Protein AF-A0AAD3HPS3-F1 (afdb_monomer)

Foldseek 3Di:
DDDPCVLVVQLVVCLLLLDPVSNVVSQVVCVVVVHPDPQPAVVSVLVSLVSSACLADPDDDDDDDRNDHNPPPDDGRHLLNLVVVLVVDDQCVQCVNLVRSVSSLVSCVSSLVQLVSLCCCQPPPSNVVCLVVSLVSLVVCVVVCSLQVSQPPDDDPDDPDDDDDDDDDDDDRSPPSNVVSLVSLQVVLVVCVVVVNNVVSVVSND

Mean predicted aligned error: 11.25 Å

Organism: NCBI:txid47775

InterPro domains:
  IPR007231 Nucleoporin interacting component Nup93/Nic96 [PF04097] (34-205)
  IPR007231 Nucleoporin interacting component Nup93/Nic96 [PTHR11225] (5-206)

Sequence (206 aa):
RQSPRAPYQALVCALLAGDARCVDSLGGVLQGLQLPPILSTIEDFMWAKLVLVGAGSGGAGGAAAAGGPPAAGVPPYTLADLQADINRWPPQYYSKQNREPLLYVTVLVLSLQLGAAVRFLWKDETTKPYRLDAVHLGLALQAEGALAVLGGGSGAAQDASSAATPSAAPGSSTSSSSADVASMALQYGRKFLAAGDSATALHYYW

pLDDT: mean 77.19, std 20.07, range [27.38, 95.75]

Secondary structure (DSSP, 8-state):
---TTHHHHHHHHHHHHT-HHHHHHHHHHHHHTTPPPSS-SHHHHHHHHHHHTTTT---S-S--S--PPPPTT-PPP-HHHHHHHHHTS-HHHHTTTTT-HHHHHHHHHHTT-HHHHHHHHHH-STTGGGHHHHHHHHHHHHHTTHHHHHTT-S-----S------------SHHHHHHHHHHHHHHHHHHHHHTT-HHHHHHTT-

Solvent-accessible surface area (backbone atoms only — not comparable to full-atom values): 12111 Å² total; per-residue (Å²): 134,84,61,89,59,55,66,60,51,50,49,52,52,22,60,56,61,38,40,65,66,50,50,54,49,47,56,56,50,37,57,74,67,72,46,81,70,88,62,76,46,72,66,47,48,50,51,61,53,51,66,27,42,51,42,46,54,95,66,94,79,82,80,94,74,68,74,55,81,55,59,88,91,58,84,58,46,42,65,67,56,53,46,51,59,58,67,73,50,62,66,49,74,57,4,70,72,57,75,40,50,62,49,35,37,50,52,25,50,77,60,49,37,48,48,58,26,33,47,45,27,52,70,36,79,82,28,53,93,41,36,66,56,21,41,54,51,34,50,52,35,52,74,72,42,45,40,61,71,44,26,60,82,77,87,78,95,68,74,102,76,78,86,89,81,95,78,92,76,94,81,71,49,32,66,46,42,54,51,48,39,55,52,44,27,51,62,55,22,50,55,33,46,76,70,70,38,53,70,66,20,48,70,48,74,110

Radius of gyration: 21.27 Å; Cα contacts (8 Å, |Δi|>4): 190; chains: 1; bounding box: 50×46×62 Å

Structure (mmCIF, N/CA/C/O backbone):
data_AF-A0AAD3HPS3-F1
#
_entry.id   AF-A0AAD3HPS3-F1
#
loop_
_atom_site.group_PDB
_atom_site.id
_atom_site.type_symbol
_atom_site.label_atom_id
_atom_site.label_alt_id
_atom_site.label_comp_id
_atom_site.label_asym_id
_atom_site.label_entity_id
_atom_site.label_seq_id
_atom_site.pdbx_PDB_ins_code
_atom_site.Cartn_x
_atom_site.Cartn_y
_atom_site.Cartn_z
_atom_site.occupancy
_atom_site.B_iso_or_equiv
_atom_site.auth_seq_id
_atom_site.auth_comp_id
_atom_site.auth_asym_id
_atom_site.auth_atom_id
_atom_site.pdbx_PDB_model_num
ATOM 1 N N . ARG A 1 1 ? 10.596 16.113 -37.018 1.00 49.59 1 ARG A N 1
ATOM 2 C CA . ARG A 1 1 ? 9.283 15.566 -36.597 1.00 49.59 1 ARG A CA 1
ATOM 3 C C . ARG A 1 1 ? 9.540 14.200 -35.980 1.00 49.59 1 ARG A C 1
ATOM 5 O O . ARG A 1 1 ? 9.833 13.275 -36.722 1.00 49.59 1 ARG A O 1
ATOM 12 N N . GLN A 1 2 ? 9.545 14.090 -34.653 1.00 55.78 2 GLN A N 1
ATOM 13 C CA . GLN A 1 2 ? 9.608 12.779 -34.005 1.00 55.78 2 GLN A CA 1
ATOM 14 C C . GLN A 1 2 ? 8.241 12.104 -34.181 1.00 55.78 2 GLN A C 1
ATOM 16 O O . GLN A 1 2 ? 7.208 12.756 -34.030 1.00 55.78 2 GLN A O 1
ATOM 21 N N . SER A 1 3 ? 8.230 10.842 -34.610 1.00 64.69 3 SER A N 1
ATOM 22 C CA . SER A 1 3 ? 6.990 10.082 -34.782 1.00 64.69 3 SER A CA 1
ATOM 23 C C . SER A 1 3 ? 6.345 9.855 -33.411 1.00 64.69 3 SER A C 1
ATOM 25 O O . SER A 1 3 ? 7.057 9.440 -32.496 1.00 64.69 3 SER A O 1
ATOM 27 N N . PRO A 1 4 ? 5.021 10.035 -33.248 1.00 60.66 4 PRO A N 1
ATOM 28 C CA . PRO A 1 4 ? 4.329 9.782 -31.980 1.00 60.66 4 PRO A CA 1
ATOM 29 C C . PRO A 1 4 ? 4.443 8.323 -31.503 1.00 60.66 4 PRO A C 1
ATOM 31 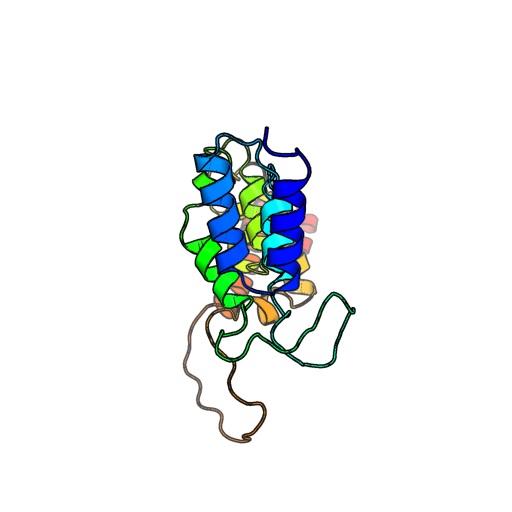O O . PRO A 1 4 ? 4.117 8.028 -30.361 1.00 60.66 4 PRO A O 1
ATOM 34 N N . ARG A 1 5 ? 4.928 7.404 -32.354 1.00 71.31 5 ARG A N 1
ATOM 35 C CA . ARG A 1 5 ? 5.202 5.997 -32.016 1.00 71.31 5 ARG A CA 1
ATOM 36 C C . ARG A 1 5 ? 6.544 5.770 -31.320 1.00 71.31 5 ARG A C 1
ATOM 38 O O . ARG A 1 5 ? 6.674 4.790 -30.596 1.00 71.31 5 ARG A O 1
ATOM 45 N N . ALA A 1 6 ? 7.518 6.658 -31.522 1.00 79.94 6 ALA A N 1
ATOM 46 C CA . ALA A 1 6 ? 8.872 6.499 -30.995 1.00 79.94 6 ALA A CA 1
ATOM 47 C C . ALA A 1 6 ? 8.935 6.290 -29.465 1.00 79.94 6 ALA A C 1
ATOM 49 O O . ALA A 1 6 ? 9.666 5.399 -29.035 1.00 79.94 6 ALA A O 1
ATOM 50 N N . PRO A 1 7 ? 8.168 7.023 -28.631 1.00 80.25 7 PRO A N 1
ATOM 51 C CA . PRO A 1 7 ? 8.301 6.884 -27.185 1.00 80.25 7 PRO A CA 1
ATOM 52 C C . PRO A 1 7 ? 7.628 5.601 -26.655 1.00 80.25 7 PRO A C 1
ATOM 54 O O . PRO A 1 7 ? 8.164 4.955 -25.758 1.00 80.25 7 PRO A O 1
ATOM 57 N N . TYR A 1 8 ? 6.527 5.150 -27.270 1.00 83.19 8 TYR A N 1
ATOM 58 C CA . TYR A 1 8 ? 5.898 3.861 -26.946 1.00 83.19 8 TYR A CA 1
ATOM 59 C C . TYR A 1 8 ? 6.772 2.675 -27.364 1.00 83.19 8 TYR A C 1
ATOM 61 O O . TYR A 1 8 ? 6.889 1.701 -26.628 1.00 83.19 8 TYR A O 1
ATOM 69 N N . GLN A 1 9 ? 7.425 2.765 -28.526 1.00 86.25 9 GLN A N 1
ATOM 70 C CA . GLN A 1 9 ? 8.384 1.754 -28.972 1.00 86.25 9 GLN A CA 1
ATOM 71 C C . GLN A 1 9 ? 9.580 1.661 -28.021 1.00 86.25 9 GLN A C 1
ATOM 73 O O . GLN A 1 9 ? 9.985 0.558 -27.671 1.00 86.25 9 GLN A O 1
ATOM 78 N N . ALA A 1 10 ? 10.103 2.800 -27.559 1.00 83.88 10 ALA A N 1
ATOM 79 C CA . ALA A 1 10 ? 11.182 2.827 -26.577 1.00 83.88 10 ALA A CA 1
ATOM 80 C C . ALA A 1 10 ? 10.767 2.183 -25.245 1.00 83.88 10 ALA A C 1
ATOM 82 O O . ALA A 1 10 ? 11.543 1.407 -24.693 1.00 83.88 10 ALA A O 1
ATOM 83 N N . LEU A 1 11 ? 9.541 2.437 -24.769 1.00 85.00 11 LEU A N 1
ATOM 84 C CA . LEU A 1 11 ? 9.011 1.791 -23.564 1.00 85.00 11 LEU A CA 1
ATOM 85 C C . LEU A 1 11 ? 8.926 0.272 -23.733 1.00 85.00 11 LEU A C 1
ATOM 87 O O . LEU A 1 11 ? 9.412 -0.463 -22.882 1.00 85.00 11 LEU A O 1
ATOM 91 N N . VAL A 1 12 ? 8.360 -0.201 -24.846 1.00 85.94 12 VAL A N 1
ATOM 92 C CA . VAL A 1 12 ? 8.270 -1.640 -25.133 1.00 85.94 12 VAL A CA 1
ATOM 93 C C . VAL A 1 12 ? 9.663 -2.267 -25.183 1.00 85.94 12 VAL A C 1
ATOM 95 O O . VAL A 1 12 ? 9.881 -3.294 -24.553 1.00 85.94 12 VAL A O 1
ATOM 98 N N . CYS A 1 13 ? 10.627 -1.638 -25.859 1.00 84.38 13 CYS A N 1
ATOM 99 C CA . CYS A 1 13 ? 12.003 -2.131 -25.892 1.00 84.38 13 CYS A CA 1
ATOM 100 C C . CYS A 1 13 ? 12.645 -2.174 -24.497 1.00 84.38 13 CYS A C 1
ATOM 102 O O . CYS A 1 13 ? 13.323 -3.146 -24.184 1.00 84.38 13 CYS A O 1
ATOM 104 N N . ALA A 1 14 ? 12.424 -1.158 -23.658 1.00 84.00 14 ALA A N 1
ATOM 105 C CA . ALA A 1 14 ? 12.948 -1.120 -22.293 1.00 84.00 14 ALA A CA 1
ATOM 106 C C . ALA A 1 14 ? 12.343 -2.224 -21.410 1.00 84.00 14 ALA A C 1
ATOM 108 O O . ALA A 1 14 ? 13.073 -2.890 -20.679 1.00 84.00 14 ALA A O 1
ATOM 109 N N . LEU A 1 15 ? 11.033 -2.464 -21.524 1.00 83.94 15 LEU A N 1
ATOM 110 C CA . LEU A 1 15 ? 10.345 -3.541 -20.807 1.00 83.94 15 LEU A CA 1
ATOM 111 C C . LEU A 1 15 ? 10.823 -4.923 -21.268 1.00 83.94 15 LEU A C 1
ATOM 113 O O . LEU A 1 15 ? 11.129 -5.769 -20.436 1.00 83.94 15 LEU A O 1
ATOM 117 N N . LEU A 1 16 ? 10.948 -5.140 -22.582 1.00 82.31 16 LEU A N 1
ATOM 118 C CA . LEU A 1 16 ? 11.452 -6.399 -23.146 1.00 82.31 16 LEU A CA 1
ATOM 119 C C . LEU A 1 16 ? 12.924 -6.660 -22.802 1.00 82.31 16 LEU A C 1
ATOM 121 O O . LEU A 1 16 ? 13.338 -7.813 -22.747 1.00 82.31 16 LEU A O 1
ATOM 125 N N . ALA A 1 17 ? 13.716 -5.608 -22.582 1.00 79.94 17 ALA A N 1
ATOM 126 C CA . ALA A 1 17 ? 15.098 -5.736 -22.132 1.00 79.94 17 ALA A CA 1
ATOM 127 C C . ALA A 1 17 ? 15.211 -6.146 -20.652 1.00 79.94 17 ALA A C 1
ATOM 129 O O . ALA A 1 17 ? 16.282 -6.577 -20.230 1.00 79.94 17 ALA A O 1
ATOM 130 N N . GLY A 1 18 ? 14.136 -6.001 -19.866 1.00 74.69 18 GLY A N 1
ATOM 131 C CA . GLY A 1 18 ? 14.115 -6.360 -18.448 1.00 74.69 18 GLY A CA 1
ATOM 132 C C . GLY A 1 18 ? 14.981 -5.466 -17.549 1.00 74.69 18 GLY A C 1
ATOM 133 O O . GLY A 1 18 ? 15.266 -5.851 -16.418 1.00 74.69 18 GLY A O 1
ATOM 134 N N . ASP A 1 19 ? 15.413 -4.289 -18.021 1.00 78.69 19 ASP A N 1
ATOM 135 C CA . ASP A 1 19 ? 16.265 -3.367 -17.255 1.00 78.69 19 ASP A CA 1
ATOM 136 C C . ASP A 1 19 ? 15.456 -2.177 -16.715 1.00 78.69 19 ASP A C 1
ATOM 138 O O . ASP A 1 19 ? 15.018 -1.295 -17.463 1.00 78.69 19 ASP A O 1
ATOM 142 N N . ALA A 1 20 ? 15.310 -2.111 -15.389 1.00 81.25 20 ALA A N 1
ATOM 143 C CA . ALA A 1 20 ? 14.616 -1.021 -14.705 1.00 81.25 20 ALA A CA 1
ATOM 144 C C . ALA A 1 20 ? 15.239 0.357 -14.965 1.00 81.25 20 ALA A C 1
ATOM 146 O O . ALA A 1 20 ? 14.524 1.354 -15.067 1.00 81.25 20 ALA A O 1
ATOM 147 N N . ARG A 1 21 ? 16.559 0.424 -15.170 1.00 83.25 21 ARG A N 1
ATOM 148 C CA . ARG A 1 21 ? 17.269 1.684 -15.438 1.00 83.25 21 ARG A CA 1
ATOM 149 C C . ARG A 1 21 ? 16.877 2.261 -16.793 1.00 83.25 21 ARG A C 1
ATOM 151 O O . ARG A 1 21 ? 16.813 3.480 -16.953 1.00 83.25 21 ARG A O 1
ATOM 158 N N . CYS A 1 22 ? 16.599 1.404 -17.776 1.00 81.88 22 CYS A N 1
ATOM 159 C CA . CYS A 1 22 ? 16.111 1.826 -19.087 1.00 81.88 22 CYS A CA 1
ATOM 160 C C . CYS A 1 22 ? 14.708 2.437 -18.990 1.00 81.88 22 CYS A C 1
ATOM 162 O O . CYS A 1 22 ? 14.446 3.458 -19.621 1.00 81.88 22 CYS A O 1
ATOM 164 N N . VAL A 1 23 ? 13.830 1.863 -18.166 1.00 83.88 23 VAL A N 1
ATOM 165 C CA . VAL A 1 23 ? 12.489 2.419 -17.922 1.00 83.88 23 VAL A CA 1
ATOM 166 C C . VAL A 1 23 ? 12.568 3.756 -17.172 1.00 83.88 23 VAL A C 1
ATOM 168 O O . VAL A 1 23 ? 11.922 4.722 -17.580 1.00 83.88 23 VAL A O 1
ATOM 171 N N . ASP A 1 24 ? 13.420 3.864 -16.150 1.00 84.00 24 ASP A N 1
ATOM 172 C CA . ASP A 1 24 ? 13.591 5.104 -15.375 1.00 84.00 24 ASP A CA 1
ATOM 173 C C . ASP A 1 24 ? 14.210 6.235 -16.211 1.00 84.00 24 ASP A C 1
ATOM 175 O O . ASP A 1 24 ? 13.741 7.378 -16.198 1.00 84.00 24 ASP A O 1
ATOM 179 N N . SER A 1 25 ? 15.246 5.916 -16.992 1.00 83.50 25 SER A N 1
ATOM 180 C CA . SER A 1 25 ? 15.882 6.875 -17.902 1.00 83.50 25 SER A CA 1
ATOM 181 C C . SER A 1 25 ? 14.943 7.339 -19.012 1.00 83.50 25 SER A C 1
ATOM 183 O O . SER A 1 25 ? 14.978 8.517 -19.374 1.00 83.50 25 SER A O 1
ATOM 185 N N . LEU A 1 26 ? 14.059 6.466 -19.511 1.00 82.38 26 LEU A N 1
ATOM 186 C CA . LEU A 1 26 ? 13.049 6.847 -20.493 1.00 82.38 26 LEU A CA 1
ATOM 187 C C . LEU A 1 26 ? 12.129 7.941 -19.941 1.00 82.38 26 LEU A C 1
ATOM 189 O O . LEU A 1 26 ? 11.877 8.915 -20.646 1.00 82.38 26 LEU A O 1
ATOM 193 N N . GLY A 1 27 ? 11.692 7.841 -18.683 1.00 76.81 27 GLY A N 1
ATOM 194 C CA . GLY A 1 27 ? 10.895 8.887 -18.034 1.00 76.81 27 GLY A CA 1
ATOM 195 C C . GLY A 1 27 ? 11.586 10.256 -18.060 1.00 76.81 27 GLY A C 1
ATOM 196 O O . GLY A 1 27 ? 10.999 11.241 -18.516 1.00 76.81 27 GLY A O 1
ATOM 197 N N . GLY A 1 28 ? 12.864 10.306 -17.669 1.00 77.19 28 GLY A N 1
ATOM 198 C CA . GLY A 1 28 ? 13.663 11.536 -17.710 1.00 77.19 28 GLY A CA 1
ATOM 199 C C . GLY A 1 28 ? 13.860 12.090 -19.126 1.00 77.19 28 GLY A C 1
ATOM 200 O O . GLY A 1 28 ? 13.758 13.299 -19.342 1.00 77.19 28 GLY A O 1
ATOM 201 N N . VAL A 1 29 ? 14.084 11.219 -20.115 1.00 76.62 29 VAL A N 1
ATOM 202 C CA . VAL A 1 29 ? 14.248 11.615 -21.524 1.00 76.62 29 VAL A CA 1
ATOM 203 C C . VAL A 1 29 ? 12.948 12.169 -22.108 1.00 76.62 29 VAL A C 1
ATOM 205 O O . VAL A 1 29 ? 12.975 13.206 -22.770 1.00 76.62 29 VAL A O 1
ATOM 208 N N . LEU A 1 30 ? 11.804 11.528 -21.852 1.00 74.69 30 LEU A N 1
ATOM 209 C CA . LEU A 1 30 ? 10.502 12.005 -22.329 1.00 74.69 30 LEU A CA 1
ATOM 210 C C . LEU A 1 30 ? 10.161 13.376 -21.742 1.00 74.69 30 LEU A C 1
ATOM 212 O O . LEU A 1 30 ? 9.711 14.260 -22.473 1.00 74.69 30 LEU A O 1
ATOM 216 N N . GLN A 1 31 ? 10.451 13.577 -20.455 1.00 76.31 31 GLN A N 1
ATOM 217 C CA . GLN A 1 31 ? 10.279 14.868 -19.799 1.00 76.31 31 GLN A CA 1
ATOM 218 C C . GLN A 1 31 ? 11.212 15.938 -20.388 1.00 76.31 31 GLN A C 1
ATOM 220 O O . GLN A 1 31 ? 10.761 17.044 -20.687 1.00 76.31 31 GLN A O 1
ATOM 225 N N . GLY A 1 32 ? 12.488 15.610 -20.620 1.00 73.00 32 GLY A N 1
ATOM 226 C CA . GLY A 1 32 ? 13.461 16.515 -21.243 1.00 73.00 32 GLY A CA 1
ATOM 227 C C . GLY A 1 32 ? 13.111 16.900 -22.685 1.00 73.00 32 GLY A C 1
ATOM 228 O O . GLY A 1 32 ? 13.413 18.008 -23.121 1.00 73.00 32 GLY A O 1
ATOM 229 N N . LEU A 1 33 ? 12.420 16.018 -23.409 1.00 68.75 33 LEU A N 1
ATOM 230 C CA . LEU A 1 33 ? 11.917 16.257 -24.765 1.00 68.75 33 LEU A CA 1
ATOM 231 C C . LEU A 1 33 ? 10.535 16.934 -24.802 1.00 68.75 33 LEU A C 1
ATOM 233 O O . LEU A 1 33 ? 9.985 17.106 -25.889 1.00 68.75 33 LEU A O 1
ATOM 237 N N . GLN A 1 34 ? 9.973 17.311 -23.646 1.00 72.44 34 GLN A N 1
ATOM 238 C CA . GLN A 1 34 ? 8.625 17.885 -23.513 1.00 72.44 34 GLN A CA 1
ATOM 239 C C . GLN A 1 34 ? 7.531 17.026 -24.175 1.00 72.44 34 GLN A C 1
ATOM 241 O O . GLN A 1 34 ? 6.525 17.540 -24.669 1.00 72.44 34 GLN A O 1
ATOM 246 N N . LEU A 1 35 ? 7.732 15.707 -24.211 1.00 65.75 35 LEU A N 1
ATOM 247 C CA . LEU A 1 35 ? 6.763 14.765 -24.757 1.00 65.75 35 LEU A CA 1
ATOM 248 C C . LEU A 1 35 ? 5.692 14.443 -23.704 1.00 65.75 35 LEU A C 1
ATOM 250 O O . LEU A 1 35 ? 5.987 14.456 -22.506 1.00 65.75 35 LEU A O 1
ATOM 254 N N . PRO A 1 36 ? 4.453 14.125 -24.123 1.00 65.94 36 PRO A N 1
ATOM 255 C CA . PRO A 1 36 ? 3.427 13.661 -23.199 1.00 65.94 36 PRO A CA 1
ATOM 256 C C . PRO A 1 36 ? 3.909 12.434 -22.406 1.00 65.94 36 PRO A C 1
ATOM 258 O O . PRO A 1 36 ? 4.506 11.529 -23.000 1.00 65.94 36 PRO A O 1
ATOM 261 N N . PRO A 1 37 ? 3.653 12.378 -21.088 1.00 74.25 37 PRO A N 1
ATOM 262 C CA . PRO A 1 37 ? 4.035 11.232 -20.277 1.00 74.25 37 PRO A CA 1
ATOM 263 C C . PRO A 1 37 ? 3.243 9.995 -20.720 1.00 74.25 37 PRO A C 1
ATOM 265 O O . PRO A 1 37 ? 2.018 10.036 -20.798 1.00 74.25 37 PRO A O 1
ATOM 268 N N . ILE A 1 38 ? 3.946 8.897 -21.013 1.00 77.62 38 ILE A N 1
ATOM 269 C CA . ILE A 1 38 ? 3.325 7.607 -21.374 1.00 77.62 38 ILE A CA 1
ATOM 270 C C . ILE A 1 38 ? 2.841 6.855 -20.130 1.00 77.62 38 ILE A C 1
ATOM 272 O O . ILE A 1 38 ? 1.851 6.138 -20.196 1.00 77.62 38 ILE A O 1
ATOM 276 N N . LEU A 1 39 ? 3.523 7.042 -19.000 1.00 81.88 39 LEU A N 1
ATOM 277 C CA . LEU A 1 39 ? 3.143 6.507 -17.695 1.00 81.88 39 LEU A CA 1
ATOM 278 C C . LEU A 1 39 ? 2.582 7.665 -16.875 1.00 81.88 39 LEU A C 1
ATOM 280 O O . LEU A 1 39 ? 3.298 8.330 -16.128 1.00 81.88 39 LEU A O 1
ATOM 284 N N . SER A 1 40 ? 1.328 8.004 -17.153 1.00 83.12 40 SER A N 1
ATOM 285 C CA . SER A 1 40 ? 0.708 9.231 -16.643 1.00 83.12 40 SER A CA 1
ATOM 286 C C . SER A 1 40 ? 0.067 9.052 -15.269 1.00 83.12 40 SER A C 1
ATOM 288 O O . SER A 1 40 ? -0.139 10.034 -14.554 1.00 83.12 40 SER A O 1
ATOM 290 N N . THR A 1 41 ? -0.235 7.8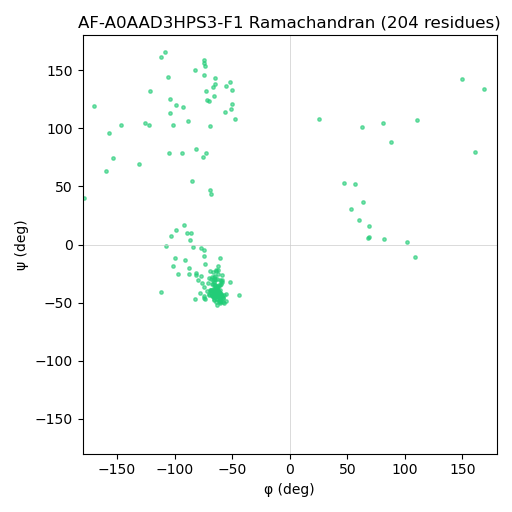07 -14.903 1.00 87.19 41 THR A N 1
ATOM 291 C CA . THR A 1 41 ? -0.869 7.442 -13.637 1.00 87.19 41 THR A CA 1
ATOM 292 C C . THR A 1 41 ? 0.094 6.671 -12.736 1.00 87.19 41 THR A C 1
ATOM 294 O O . THR A 1 41 ? 1.114 6.139 -13.184 1.00 87.19 41 THR A O 1
ATOM 297 N N . ILE A 1 42 ? -0.220 6.614 -11.439 1.00 86.25 42 ILE A N 1
ATOM 298 C CA . ILE A 1 42 ? 0.576 5.825 -10.494 1.00 86.25 42 ILE A CA 1
ATOM 299 C C . ILE A 1 42 ? 0.410 4.325 -10.765 1.00 86.25 42 ILE A C 1
ATOM 301 O O . ILE A 1 42 ? 1.345 3.553 -10.573 1.00 86.25 42 ILE A O 1
ATOM 305 N N . GLU A 1 43 ? -0.749 3.919 -11.277 1.00 89.12 43 GLU A N 1
ATOM 306 C CA . GLU A 1 43 ? -1.036 2.567 -11.732 1.00 89.12 43 GLU A CA 1
ATOM 307 C C . GLU A 1 43 ? -0.140 2.180 -12.915 1.00 89.12 43 GLU A C 1
ATOM 309 O O . GLU A 1 43 ? 0.442 1.096 -12.892 1.00 89.12 43 GLU A O 1
ATOM 314 N N . ASP A 1 44 ? 0.054 3.077 -13.892 1.00 88.31 44 ASP A N 1
ATOM 315 C CA . ASP A 1 44 ? 0.976 2.856 -15.017 1.00 88.31 44 ASP A CA 1
ATOM 316 C C . ASP A 1 44 ? 2.422 2.683 -14.526 1.00 88.31 44 ASP A C 1
ATOM 318 O O . ASP A 1 44 ? 3.142 1.791 -14.982 1.00 88.31 44 ASP A O 1
ATOM 322 N N . PHE A 1 45 ? 2.848 3.524 -13.574 1.00 88.06 45 PHE A N 1
ATOM 323 C CA . PHE A 1 45 ? 4.166 3.422 -12.941 1.00 88.06 45 PHE A CA 1
ATOM 324 C C . PHE A 1 45 ? 4.344 2.076 -12.229 1.00 88.06 45 PHE A C 1
ATOM 326 O O . PHE A 1 45 ? 5.337 1.381 -12.457 1.00 88.06 45 PHE A O 1
ATOM 333 N N . MET A 1 46 ? 3.371 1.682 -11.401 1.00 91.25 46 MET A N 1
ATOM 334 C CA . MET A 1 46 ? 3.419 0.419 -10.666 1.00 91.25 46 MET A CA 1
ATOM 335 C C . MET A 1 46 ? 3.417 -0.780 -11.610 1.00 91.25 46 MET A C 1
ATOM 337 O O . MET A 1 46 ? 4.211 -1.697 -11.420 1.00 91.25 46 MET A O 1
ATOM 341 N N . TRP A 1 47 ? 2.582 -0.764 -12.651 1.00 91.06 47 TRP A N 1
ATOM 342 C CA . TRP A 1 47 ? 2.561 -1.805 -13.674 1.00 91.06 47 TRP A CA 1
ATOM 343 C C . TRP A 1 47 ? 3.928 -1.956 -14.347 1.00 91.06 47 TRP A C 1
ATOM 345 O O . TRP A 1 47 ? 4.468 -3.061 -14.389 1.00 91.06 47 TRP A O 1
ATOM 355 N N . ALA A 1 48 ? 4.529 -0.851 -14.799 1.00 88.38 48 ALA A N 1
ATOM 356 C CA . ALA A 1 48 ? 5.822 -0.882 -15.478 1.00 88.38 48 ALA A CA 1
ATOM 357 C C . ALA A 1 48 ? 6.933 -1.451 -14.581 1.00 88.38 48 ALA A C 1
ATOM 359 O O . ALA A 1 48 ? 7.744 -2.254 -15.040 1.00 88.38 48 ALA A O 1
ATOM 360 N N . LYS A 1 49 ? 6.955 -1.079 -13.296 1.00 88.75 49 LYS A N 1
ATOM 361 C CA . LYS A 1 49 ? 7.934 -1.591 -12.327 1.00 88.75 49 LYS A CA 1
ATOM 362 C C . LYS A 1 49 ? 7.697 -3.061 -11.978 1.00 88.75 49 LYS A C 1
ATOM 364 O O . LYS A 1 49 ? 8.653 -3.826 -11.926 1.00 88.75 49 LYS A O 1
ATOM 369 N N . LEU A 1 50 ? 6.447 -3.476 -11.769 1.00 90.38 50 LEU A N 1
ATOM 370 C CA . LEU A 1 50 ? 6.108 -4.858 -11.413 1.00 90.38 50 LEU A CA 1
ATOM 371 C C . LEU A 1 50 ? 6.392 -5.846 -12.547 1.00 90.38 50 LEU A C 1
ATOM 373 O O . LEU A 1 50 ? 6.833 -6.952 -12.267 1.00 90.38 50 LEU A O 1
ATOM 377 N N . VAL A 1 51 ? 6.220 -5.447 -13.813 1.00 87.94 51 VAL A N 1
ATOM 378 C CA . VAL A 1 51 ? 6.610 -6.276 -14.973 1.00 87.94 51 VAL A CA 1
ATOM 379 C C . VAL A 1 51 ? 8.107 -6.615 -14.953 1.00 87.94 51 VAL A C 1
ATOM 381 O O . VAL A 1 51 ? 8.506 -7.680 -15.415 1.00 87.94 51 VAL A O 1
ATOM 384 N N . LEU A 1 52 ? 8.940 -5.733 -14.397 1.00 85.06 52 LEU A N 1
ATOM 385 C CA . LEU A 1 52 ? 10.385 -5.946 -14.296 1.00 85.06 52 LEU A CA 1
ATOM 386 C C . LEU A 1 52 ? 10.768 -6.843 -13.111 1.00 85.06 52 LEU A C 1
ATOM 388 O O . LEU A 1 52 ? 11.804 -7.508 -13.156 1.00 85.06 52 LEU A O 1
ATOM 392 N N . VAL A 1 53 ? 9.939 -6.883 -12.063 1.00 84.94 53 VAL A N 1
ATOM 393 C CA . VAL A 1 53 ? 10.135 -7.753 -10.897 1.00 84.94 53 VAL A CA 1
ATOM 394 C C . VAL A 1 53 ? 9.903 -9.206 -11.325 1.00 84.94 53 VAL A C 1
ATOM 396 O O . VAL A 1 53 ? 8.771 -9.649 -11.480 1.00 84.94 53 VAL A O 1
ATOM 399 N N . GLY A 1 54 ? 10.988 -9.958 -11.523 1.00 65.38 54 GLY A N 1
ATOM 400 C CA . GLY A 1 54 ? 10.944 -11.376 -11.916 1.00 65.38 54 GLY A CA 1
ATOM 401 C C . GLY A 1 54 ? 11.388 -11.675 -13.351 1.00 65.38 54 GLY A C 1
ATOM 402 O O . GLY A 1 54 ? 11.691 -12.828 -13.653 1.00 65.38 54 GLY A O 1
ATOM 403 N N . ALA A 1 55 ? 11.562 -10.661 -14.206 1.00 56.12 55 ALA A N 1
ATOM 404 C CA . ALA A 1 55 ? 12.093 -10.843 -15.564 1.00 56.12 55 ALA A CA 1
ATOM 405 C C . ALA A 1 55 ? 13.534 -11.405 -15.587 1.00 56.12 55 ALA A C 1
ATOM 407 O O . ALA A 1 55 ? 13.976 -11.941 -16.599 1.00 56.12 55 ALA A O 1
ATOM 408 N N . GLY A 1 56 ? 14.264 -11.318 -14.469 1.00 49.16 56 GLY A N 1
ATOM 409 C CA . GLY A 1 56 ? 15.630 -11.828 -14.338 1.00 49.16 56 GLY A CA 1
ATOM 410 C C . GLY A 1 56 ? 15.797 -13.093 -13.483 1.00 49.16 56 GLY A C 1
ATOM 411 O O . GLY A 1 56 ? 16.916 -13.593 -13.372 1.00 49.16 56 GLY A O 1
ATOM 412 N N . SER A 1 57 ? 14.730 -13.643 -12.891 1.00 44.94 57 SER A N 1
ATOM 413 C CA . SER A 1 57 ? 14.793 -14.928 -12.181 1.00 44.94 57 SER A CA 1
ATOM 414 C C . SER A 1 57 ? 14.223 -16.027 -13.071 1.00 44.94 57 SER A C 1
ATOM 416 O O . SER A 1 57 ? 13.009 -16.159 -13.193 1.00 44.94 57 SER A O 1
ATOM 418 N N . GLY A 1 58 ? 15.090 -16.839 -13.679 1.00 46.09 58 GLY A N 1
ATOM 419 C CA . GLY A 1 58 ? 14.719 -18.033 -14.454 1.00 46.09 58 GLY A CA 1
ATOM 420 C C . GLY A 1 58 ? 14.133 -19.173 -13.604 1.00 46.09 58 GLY A C 1
ATOM 421 O O . GLY A 1 58 ? 14.528 -20.324 -13.764 1.00 46.09 58 GLY A O 1
ATOM 422 N N . GLY A 1 59 ? 13.238 -18.862 -12.665 1.00 38.44 59 GLY A N 1
ATOM 423 C CA . GLY A 1 59 ? 12.559 -19.805 -11.786 1.00 38.44 59 GLY A CA 1
ATOM 424 C C . GLY A 1 59 ? 11.160 -20.116 -12.306 1.00 38.44 59 GLY A C 1
ATOM 425 O O . GLY A 1 59 ? 10.332 -19.225 -12.461 1.00 38.44 59 GLY A O 1
ATOM 426 N N . ALA A 1 60 ? 10.911 -21.391 -12.590 1.00 44.34 60 ALA A N 1
ATOM 427 C CA . ALA A 1 60 ? 9.644 -21.913 -13.080 1.00 44.34 60 ALA A CA 1
ATOM 428 C C . ALA A 1 60 ? 8.471 -21.576 -12.139 1.00 44.34 60 ALA A C 1
ATOM 430 O O . ALA A 1 60 ? 8.392 -22.100 -11.031 1.00 44.34 60 ALA A O 1
ATOM 431 N N . GLY A 1 61 ? 7.531 -20.748 -12.602 1.00 38.69 61 GLY A N 1
ATOM 432 C CA . GLY A 1 61 ? 6.268 -20.531 -11.899 1.00 38.69 61 GLY A CA 1
ATOM 433 C C . GLY A 1 61 ? 5.531 -19.259 -12.301 1.00 38.69 61 GLY A C 1
ATOM 434 O O . GLY A 1 61 ? 5.540 -18.295 -11.552 1.00 38.69 61 GLY A O 1
ATOM 435 N N . GLY A 1 62 ? 4.831 -19.293 -13.441 1.00 37.28 62 GLY A N 1
ATOM 436 C CA . GLY A 1 62 ? 3.729 -18.363 -13.722 1.00 37.28 62 GLY A CA 1
ATOM 437 C C . GLY A 1 62 ? 3.982 -17.327 -14.820 1.00 37.28 62 GLY A C 1
ATOM 438 O O . GLY A 1 62 ? 4.662 -16.337 -14.610 1.00 37.28 62 GLY A O 1
ATOM 439 N N . ALA A 1 63 ? 3.317 -17.558 -15.956 1.00 36.94 63 ALA A N 1
ATOM 440 C CA . ALA A 1 63 ? 3.033 -16.638 -17.061 1.00 36.94 63 ALA A CA 1
ATOM 441 C C . ALA A 1 63 ? 4.227 -16.056 -17.847 1.00 36.94 63 ALA A C 1
ATOM 443 O O . ALA A 1 63 ? 4.852 -15.060 -17.503 1.00 36.94 63 ALA A O 1
ATOM 444 N N . ALA A 1 64 ? 4.440 -16.669 -19.012 1.00 44.12 64 ALA A N 1
ATOM 445 C CA . ALA A 1 64 ? 5.230 -16.172 -20.124 1.00 44.12 64 ALA A CA 1
ATOM 446 C C . ALA A 1 64 ? 4.916 -14.706 -20.488 1.00 44.12 64 ALA A C 1
ATOM 448 O O . ALA A 1 64 ? 3.905 -14.421 -21.127 1.00 44.12 64 ALA A O 1
ATOM 449 N N . ALA A 1 65 ? 5.840 -13.799 -20.182 1.00 41.09 65 ALA A N 1
ATOM 450 C CA . ALA A 1 65 ? 6.012 -12.557 -20.924 1.00 41.09 65 ALA A CA 1
ATOM 451 C C . ALA A 1 65 ? 7.504 -12.176 -20.937 1.00 41.09 65 ALA A C 1
ATOM 453 O O . ALA A 1 65 ? 8.047 -11.703 -19.950 1.00 41.09 65 ALA A O 1
ATOM 454 N N . ALA A 1 66 ? 8.155 -12.423 -22.079 1.00 42.59 66 ALA A N 1
ATOM 455 C CA . ALA A 1 66 ? 9.468 -11.889 -22.469 1.00 42.59 66 ALA A CA 1
ATOM 456 C C . ALA A 1 66 ? 10.711 -12.265 -21.627 1.00 42.59 66 ALA A C 1
ATOM 458 O O . ALA A 1 66 ? 11.640 -11.473 -21.510 1.00 42.59 66 ALA A O 1
ATOM 459 N N . GLY A 1 67 ? 10.791 -13.500 -21.124 1.00 38.81 67 GLY A N 1
ATOM 460 C CA . GLY A 1 67 ? 12.021 -14.038 -20.527 1.00 38.81 67 GLY A CA 1
ATOM 461 C C . GLY A 1 67 ? 13.101 -14.352 -21.570 1.00 38.81 67 GLY A C 1
ATOM 462 O O . GLY A 1 67 ? 13.278 -15.507 -21.955 1.00 38.81 67 GLY A O 1
ATOM 463 N N . GLY A 1 68 ? 13.818 -13.334 -22.047 1.00 46.62 68 GLY A N 1
ATOM 464 C CA . GLY A 1 68 ? 15.176 -13.527 -22.558 1.00 46.62 68 GLY A CA 1
ATOM 465 C C . GLY A 1 68 ? 16.135 -13.763 -21.384 1.00 46.62 68 GLY A C 1
ATOM 466 O O . GLY A 1 68 ? 15.841 -13.305 -20.278 1.00 46.62 68 GLY A O 1
ATOM 467 N N . PRO A 1 69 ? 17.266 -14.472 -21.567 1.00 51.66 69 PRO A N 1
ATOM 468 C CA . PRO A 1 69 ? 18.291 -14.521 -20.528 1.00 51.66 69 PRO A CA 1
ATOM 469 C C . PRO A 1 69 ? 18.641 -13.083 -20.118 1.00 51.66 69 PRO A C 1
ATOM 471 O O . PRO A 1 69 ? 18.707 -12.223 -21.006 1.00 51.66 69 PRO A O 1
ATOM 474 N N . PRO A 1 70 ? 18.855 -12.801 -18.817 1.00 54.22 70 PRO A N 1
ATOM 475 C CA . PRO A 1 70 ? 19.281 -11.474 -18.397 1.00 54.22 70 PRO A CA 1
ATOM 476 C C . PRO A 1 70 ? 20.482 -11.074 -19.251 1.00 54.22 70 PRO A C 1
ATOM 478 O O . PRO A 1 70 ? 21.390 -11.887 -19.465 1.00 54.22 70 PRO A O 1
ATOM 481 N N . ALA A 1 71 ? 20.465 -9.851 -19.787 1.00 54.25 71 ALA A N 1
ATOM 482 C CA . ALA A 1 71 ? 21.608 -9.325 -20.516 1.00 54.25 71 ALA A CA 1
ATOM 483 C C . ALA A 1 71 ? 22.855 -9.538 -19.644 1.00 54.25 71 ALA A C 1
ATOM 485 O O . ALA A 1 71 ? 22.881 -9.119 -18.484 1.00 54.25 71 ALA A O 1
ATOM 486 N N . ALA A 1 72 ? 23.837 -10.276 -20.171 1.00 53.00 72 ALA A N 1
ATOM 487 C CA . ALA A 1 72 ? 24.973 -10.748 -19.391 1.00 53.00 72 ALA A CA 1
ATOM 488 C C . ALA A 1 72 ? 25.622 -9.580 -18.625 1.00 53.00 72 ALA A C 1
ATOM 490 O O . ALA A 1 72 ? 26.114 -8.633 -19.235 1.00 53.00 72 ALA A O 1
ATOM 491 N N . GLY A 1 73 ? 25.595 -9.643 -17.288 1.00 62.25 73 GLY A N 1
ATOM 492 C CA . GLY A 1 73 ? 26.212 -8.644 -16.408 1.00 62.25 73 GLY A CA 1
ATOM 493 C C . GLY A 1 73 ? 25.278 -7.614 -15.756 1.00 62.25 73 GLY A C 1
ATOM 494 O O . GLY A 1 73 ? 25.782 -6.762 -15.026 1.00 62.25 73 GLY A O 1
ATOM 495 N N . VAL A 1 74 ? 23.953 -7.669 -15.954 1.00 64.56 74 VAL A N 1
ATOM 496 C CA . VAL A 1 74 ? 22.995 -6.807 -15.228 1.00 64.56 74 VAL A CA 1
ATOM 497 C C . VAL A 1 74 ? 22.273 -7.610 -14.137 1.00 64.56 74 VAL A C 1
ATOM 499 O O . VAL A 1 74 ? 21.692 -8.650 -14.452 1.00 64.56 74 VAL A O 1
ATOM 502 N N . PRO A 1 75 ? 22.304 -7.175 -12.859 1.00 70.06 75 PRO A N 1
ATOM 503 C CA . PRO A 1 75 ? 21.576 -7.861 -11.797 1.00 70.06 75 PRO A CA 1
ATOM 504 C C . PRO A 1 75 ? 20.057 -7.771 -12.031 1.00 70.06 75 PRO A C 1
ATOM 506 O O . PRO A 1 75 ? 19.576 -6.739 -12.505 1.00 70.06 75 PRO A O 1
ATOM 509 N N . PRO A 1 76 ? 19.297 -8.832 -11.706 1.00 78.12 76 PRO A N 1
ATOM 510 C CA . PRO A 1 76 ? 17.851 -8.844 -11.882 1.00 78.12 76 PRO A CA 1
ATOM 511 C C . PRO A 1 76 ? 17.189 -7.807 -10.971 1.00 78.12 76 PRO A C 1
ATOM 513 O O . PRO A 1 76 ? 17.554 -7.693 -9.804 1.00 78.12 76 PRO A O 1
ATOM 516 N N . TYR A 1 77 ? 16.192 -7.085 -11.486 1.00 84.12 77 TYR A N 1
ATOM 517 C CA . TYR A 1 77 ? 15.377 -6.192 -10.665 1.00 84.12 77 TYR A CA 1
ATOM 518 C C . TYR A 1 77 ? 14.450 -7.014 -9.764 1.00 84.12 77 TYR A C 1
ATOM 520 O O . TYR A 1 77 ? 13.692 -7.866 -10.238 1.00 84.12 77 TYR A O 1
ATOM 528 N N . THR A 1 78 ? 14.530 -6.788 -8.456 1.00 88.69 78 THR A N 1
ATOM 529 C CA . THR A 1 78 ? 13.800 -7.567 -7.452 1.00 88.69 78 THR A CA 1
ATOM 530 C C . THR A 1 78 ? 12.659 -6.771 -6.827 1.00 88.69 78 THR A C 1
ATOM 532 O O . THR A 1 78 ? 12.598 -5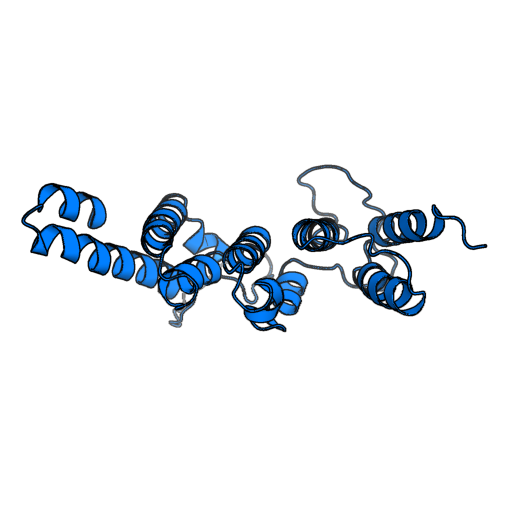.544 -6.904 1.00 88.69 78 THR A O 1
ATOM 535 N N . LEU A 1 79 ? 11.755 -7.471 -6.134 1.00 90.06 79 LEU A N 1
ATOM 536 C CA . LEU A 1 79 ? 10.710 -6.816 -5.346 1.00 90.06 79 LEU A CA 1
ATOM 537 C C . LEU A 1 79 ? 11.310 -5.915 -4.254 1.00 90.06 79 LEU A C 1
ATOM 539 O O . LEU A 1 79 ? 10.750 -4.864 -3.957 1.00 90.06 79 LEU A O 1
ATOM 543 N N . ALA A 1 80 ? 12.459 -6.298 -3.688 1.00 89.44 80 ALA A N 1
ATOM 544 C CA . ALA A 1 80 ? 13.148 -5.501 -2.680 1.00 89.44 80 ALA A CA 1
ATOM 545 C C . ALA A 1 80 ? 13.650 -4.167 -3.255 1.00 89.44 80 ALA A C 1
ATOM 547 O O . ALA A 1 80 ? 13.529 -3.139 -2.591 1.00 89.44 80 ALA A O 1
ATOM 548 N N . ASP A 1 81 ? 14.137 -4.163 -4.500 1.00 90.12 81 ASP A N 1
ATOM 549 C CA . ASP A 1 81 ? 14.558 -2.935 -5.184 1.00 90.12 81 ASP A CA 1
ATOM 550 C C . ASP A 1 81 ? 13.370 -1.997 -5.426 1.00 90.12 81 ASP A C 1
ATOM 552 O O . ASP A 1 81 ? 13.477 -0.791 -5.206 1.00 90.12 81 ASP A O 1
ATOM 556 N N . LEU A 1 82 ? 12.212 -2.546 -5.813 1.00 91.50 82 LEU A N 1
ATOM 557 C CA . LEU A 1 82 ? 10.971 -1.777 -5.946 1.00 91.50 82 LEU A CA 1
ATOM 558 C C . LEU A 1 82 ? 10.514 -1.188 -4.610 1.00 91.50 82 LEU A C 1
ATOM 560 O O . LEU A 1 82 ? 10.188 -0.006 -4.533 1.00 91.50 82 LEU A O 1
ATOM 564 N N . GLN A 1 83 ? 10.508 -1.988 -3.546 1.00 93.06 83 GLN A N 1
ATOM 565 C CA . GLN A 1 83 ? 10.141 -1.513 -2.212 1.00 93.06 83 GLN A CA 1
ATOM 566 C C . GLN A 1 83 ? 11.098 -0.415 -1.724 1.00 93.06 83 GLN A C 1
ATOM 568 O O . GLN A 1 83 ? 10.645 0.583 -1.164 1.00 93.06 83 GLN A O 1
ATOM 573 N N . ALA A 1 84 ? 12.402 -0.554 -1.974 1.00 91.56 84 ALA A N 1
ATOM 574 C CA . ALA A 1 84 ? 13.399 0.458 -1.635 1.00 91.56 84 ALA A CA 1
ATOM 575 C C . ALA A 1 84 ? 13.197 1.765 -2.420 1.00 91.56 84 ALA A C 1
ATOM 577 O O . ALA A 1 84 ? 13.271 2.844 -1.831 1.00 91.56 84 ALA A O 1
ATOM 578 N N . ASP A 1 85 ? 12.899 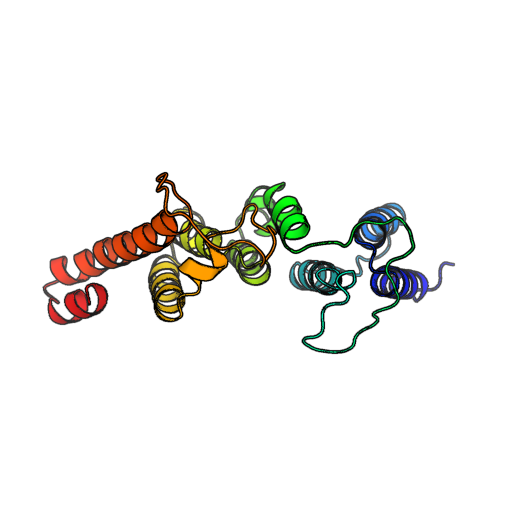1.679 -3.720 1.00 90.38 85 ASP A N 1
ATOM 579 C CA . ASP A 1 85 ? 12.605 2.842 -4.568 1.00 90.38 85 ASP A CA 1
ATOM 580 C C . ASP A 1 85 ? 11.337 3.567 -4.093 1.00 90.38 85 ASP A C 1
ATOM 582 O O . ASP A 1 85 ? 11.337 4.786 -3.915 1.00 90.38 85 ASP A O 1
ATOM 586 N N . ILE A 1 86 ? 10.283 2.811 -3.765 1.00 92.31 86 ILE A N 1
ATOM 587 C CA . ILE A 1 86 ? 9.038 3.370 -3.222 1.00 92.31 86 ILE A CA 1
ATOM 588 C C . ILE A 1 86 ? 9.306 4.126 -1.916 1.00 92.31 86 ILE A C 1
ATOM 590 O O . ILE A 1 86 ? 8.881 5.275 -1.763 1.00 92.31 86 ILE A O 1
ATOM 594 N N . ASN A 1 87 ? 10.049 3.499 -1.001 1.00 92.69 87 ASN A N 1
ATOM 595 C CA . ASN A 1 87 ? 10.321 4.015 0.342 1.00 92.69 87 ASN A CA 1
ATOM 596 C C . ASN A 1 87 ? 11.332 5.169 0.373 1.00 92.69 87 ASN A C 1
ATOM 598 O O . ASN A 1 87 ? 11.494 5.817 1.407 1.00 92.69 87 ASN A O 1
ATOM 602 N N . ARG A 1 88 ? 12.000 5.459 -0.749 1.00 93.06 88 ARG A N 1
ATOM 603 C CA . ARG A 1 88 ? 12.868 6.634 -0.893 1.00 93.06 88 ARG A CA 1
ATOM 604 C C . ARG A 1 88 ? 12.084 7.941 -0.801 1.00 93.06 88 ARG A C 1
ATOM 606 O O . ARG A 1 88 ? 12.637 8.960 -0.382 1.00 93.06 88 ARG A O 1
ATOM 613 N N . TRP A 1 89 ? 10.823 7.921 -1.219 1.00 90.44 89 TRP A N 1
ATOM 614 C CA . TRP A 1 89 ? 9.972 9.100 -1.277 1.00 90.44 89 TRP A CA 1
ATOM 615 C C . TRP A 1 89 ? 8.946 9.092 -0.148 1.00 90.44 89 TRP A C 1
ATOM 617 O O . TRP A 1 89 ? 8.427 8.038 0.221 1.00 90.44 89 TRP A O 1
ATOM 627 N N . PRO A 1 90 ? 8.618 10.266 0.411 1.00 90.69 90 PRO A N 1
ATOM 628 C CA . PRO A 1 90 ? 7.650 10.337 1.488 1.00 90.69 90 PRO A CA 1
ATOM 629 C C . PRO A 1 90 ? 6.217 10.144 0.942 1.00 90.69 90 PRO A C 1
ATOM 631 O O . PRO A 1 90 ? 5.970 10.412 -0.237 1.00 90.69 90 PRO A O 1
ATOM 634 N N . PRO A 1 91 ? 5.235 9.753 1.778 1.00 89.69 91 PRO A N 1
ATOM 635 C CA . PRO A 1 91 ? 3.861 9.468 1.341 1.00 89.69 91 PRO A CA 1
ATOM 636 C C . PRO A 1 91 ? 3.202 10.583 0.512 1.00 89.69 91 PRO A C 1
ATOM 638 O O . PRO A 1 91 ? 2.418 10.310 -0.398 1.00 89.69 91 PRO A O 1
ATOM 641 N N . GLN A 1 92 ? 3.550 11.848 0.785 1.00 89.69 92 GLN A N 1
ATOM 642 C CA . GLN A 1 92 ? 3.019 13.026 0.087 1.00 89.69 92 GLN A CA 1
ATOM 643 C C . GLN A 1 92 ? 3.355 13.051 -1.407 1.00 89.69 92 GLN A C 1
ATOM 645 O O . GLN A 1 92 ? 2.636 13.687 -2.183 1.00 89.69 92 GLN A O 1
ATOM 650 N N . TYR A 1 93 ? 4.441 12.377 -1.799 1.00 89.12 93 TYR A N 1
ATOM 651 C CA . TYR A 1 93 ? 4.849 12.228 -3.191 1.00 89.12 93 TYR A CA 1
ATOM 652 C C . TYR A 1 93 ? 3.789 11.465 -3.996 1.00 89.12 93 TYR A C 1
ATOM 654 O O . TYR A 1 93 ? 3.439 11.870 -5.100 1.00 89.12 93 TYR A O 1
ATOM 662 N N . TYR A 1 94 ? 3.214 10.419 -3.401 1.00 89.12 94 TYR A N 1
ATOM 663 C CA . TYR A 1 94 ? 2.223 9.557 -4.044 1.00 89.12 94 TYR A CA 1
ATOM 664 C C . TYR A 1 94 ? 0.789 10.071 -3.886 1.00 89.12 94 TYR A C 1
ATOM 666 O O . TYR A 1 94 ? -0.064 9.793 -4.722 1.00 89.12 94 TYR A O 1
ATOM 674 N N . SER A 1 95 ? 0.507 10.846 -2.837 1.00 85.12 95 SER A N 1
ATOM 675 C CA . SER A 1 95 ? -0.855 11.272 -2.487 1.00 85.12 95 SER A CA 1
ATOM 676 C C . SER A 1 95 ? -1.298 12.609 -3.095 1.00 85.12 95 SER A C 1
ATOM 678 O O . SER A 1 95 ? -2.253 13.216 -2.600 1.00 85.12 95 SER A O 1
ATOM 680 N N . LYS A 1 96 ? -0.605 13.108 -4.133 1.00 85.44 96 LYS A N 1
ATOM 681 C CA . LYS A 1 96 ? -0.833 14.442 -4.732 1.00 85.44 96 LYS A CA 1
ATOM 682 C C . LYS A 1 96 ? -0.943 15.534 -3.652 1.00 85.44 96 LYS A C 1
ATOM 684 O O . LYS A 1 96 ? -1.951 16.240 -3.563 1.00 85.44 96 LYS A O 1
ATOM 689 N N . GLN A 1 97 ? 0.064 15.604 -2.770 1.00 81.56 97 GLN A N 1
ATOM 690 C CA . GLN A 1 97 ? 0.083 16.480 -1.589 1.00 81.56 97 GLN A CA 1
ATOM 691 C C . GLN A 1 97 ? -1.123 16.262 -0.655 1.00 81.56 97 GLN A C 1
ATOM 693 O O . GLN A 1 97 ? -1.807 17.209 -0.269 1.00 81.56 97 GLN A O 1
ATOM 698 N N . ASN A 1 98 ? -1.367 15.006 -0.270 1.00 80.88 98 ASN A N 1
ATOM 699 C CA . ASN A 1 98 ? -2.416 14.572 0.665 1.00 80.88 98 ASN A CA 1
ATOM 700 C C . ASN A 1 98 ? -3.862 14.707 0.174 1.00 80.88 98 ASN A C 1
ATOM 702 O O . ASN A 1 98 ? -4.784 14.461 0.950 1.00 80.88 98 ASN A O 1
ATOM 706 N N . ARG A 1 99 ? -4.090 15.068 -1.091 1.00 85.88 99 ARG A N 1
ATOM 707 C CA . ARG A 1 99 ? -5.445 15.107 -1.664 1.00 85.88 99 ARG A CA 1
ATOM 708 C C . ARG A 1 99 ? -6.013 13.710 -1.878 1.00 85.88 99 ARG A C 1
ATOM 710 O O . ARG A 1 99 ? -7.213 13.511 -1.736 1.00 85.88 99 ARG A O 1
ATOM 717 N N . GLU A 1 100 ? -5.148 12.754 -2.201 1.00 89.38 100 GLU A N 1
ATOM 718 C CA . GLU A 1 100 ? -5.524 11.378 -2.522 1.00 89.38 100 GLU A CA 1
ATOM 719 C C . GLU A 1 100 ? -4.653 10.390 -1.718 1.00 89.38 100 GLU A C 1
ATOM 721 O O . GLU A 1 100 ? -3.797 9.703 -2.276 1.00 89.38 100 GLU A O 1
ATOM 726 N N . PRO A 1 101 ? -4.823 10.307 -0.383 1.00 90.12 101 PRO A N 1
ATOM 727 C CA . PRO A 1 101 ? -3.971 9.483 0.483 1.00 90.12 101 PRO A CA 1
ATOM 728 C C . PRO A 1 101 ? -4.083 7.980 0.193 1.00 90.12 101 PRO A C 1
ATOM 730 O O . PRO A 1 101 ? -3.146 7.228 0.459 1.00 90.12 101 PRO A O 1
ATOM 733 N N . LEU A 1 102 ? -5.194 7.542 -0.411 1.00 94.06 102 LEU A N 1
ATOM 734 C CA . LEU A 1 102 ? -5.386 6.153 -0.820 1.00 94.06 102 LEU A CA 1
ATOM 735 C C . LEU A 1 102 ? -4.441 5.722 -1.949 1.00 94.06 102 LEU A C 1
ATOM 737 O O . LEU A 1 102 ? -4.132 4.540 -2.025 1.00 94.06 102 LEU A O 1
ATOM 741 N N . LEU A 1 103 ? -3.911 6.641 -2.767 1.00 93.38 103 LEU A N 1
ATOM 742 C CA . LEU A 1 103 ? -2.927 6.270 -3.792 1.00 93.38 103 LEU A CA 1
ATOM 743 C C . LEU A 1 103 ? -1.667 5.668 -3.170 1.00 93.38 103 LEU A C 1
ATOM 745 O O . LEU A 1 103 ? -1.150 4.668 -3.661 1.00 93.38 103 LEU A O 1
ATOM 749 N N . TYR A 1 104 ? -1.200 6.229 -2.053 1.00 93.94 104 TYR A N 1
ATOM 750 C CA . TYR A 1 104 ? -0.045 5.677 -1.351 1.00 93.94 104 TYR A CA 1
ATOM 751 C C . TYR A 1 104 ? -0.344 4.291 -0.766 1.00 93.94 104 TYR A C 1
ATOM 753 O O . TYR A 1 104 ? 0.487 3.390 -0.840 1.00 93.94 104 TYR A O 1
ATOM 761 N N . VAL A 1 105 ? -1.559 4.088 -0.251 1.00 94.56 105 VAL A N 1
ATOM 762 C CA . VAL A 1 105 ? -2.016 2.771 0.217 1.00 94.56 105 VAL A CA 1
ATOM 763 C C . VAL A 1 105 ? -2.008 1.763 -0.931 1.00 94.56 105 VAL A C 1
ATOM 765 O O . VAL A 1 105 ? -1.475 0.669 -0.762 1.00 94.56 105 VAL A O 1
ATOM 768 N N . THR A 1 106 ? -2.524 2.135 -2.105 1.00 94.25 106 THR A N 1
ATOM 769 C CA . THR A 1 106 ? -2.496 1.298 -3.311 1.00 94.25 106 THR A CA 1
ATOM 770 C C . THR A 1 106 ? -1.065 0.919 -3.691 1.00 94.25 106 THR A C 1
ATOM 772 O O . THR A 1 106 ? -0.788 -0.257 -3.911 1.00 94.25 106 THR A O 1
ATOM 775 N N . VAL A 1 107 ? -0.129 1.874 -3.688 1.00 94.69 107 VAL A N 1
ATOM 776 C CA . VAL A 1 107 ? 1.299 1.622 -3.957 1.00 94.69 107 VAL A CA 1
ATOM 777 C C . VAL A 1 107 ? 1.894 0.619 -2.960 1.00 94.69 107 VAL A C 1
ATOM 779 O O . VAL A 1 107 ? 2.589 -0.318 -3.361 1.00 94.69 107 VAL A O 1
ATOM 782 N N . LEU A 1 108 ? 1.601 0.765 -1.665 1.00 93.81 108 LEU A N 1
ATOM 783 C CA . LEU A 1 108 ? 2.086 -0.156 -0.634 1.00 93.81 108 LEU A CA 1
ATOM 784 C C . LEU A 1 108 ? 1.485 -1.560 -0.778 1.00 93.81 108 LEU A C 1
ATOM 786 O O . LEU A 1 108 ? 2.207 -2.543 -0.639 1.00 93.81 108 LEU A O 1
ATOM 790 N N . VAL A 1 109 ? 0.194 -1.674 -1.095 1.00 93.75 109 VAL A N 1
ATOM 791 C CA . VAL A 1 109 ? -0.465 -2.972 -1.313 1.00 93.75 109 VAL A CA 1
ATOM 792 C C . VAL A 1 109 ? 0.095 -3.669 -2.554 1.00 93.75 109 VAL A C 1
ATOM 794 O O . VAL A 1 109 ? 0.465 -4.838 -2.475 1.00 93.75 109 VAL A O 1
ATOM 797 N N . LEU A 1 110 ? 0.233 -2.952 -3.673 1.00 93.19 110 LEU A N 1
ATOM 798 C CA . LEU A 1 110 ? 0.777 -3.493 -4.925 1.00 93.19 110 LEU A CA 1
ATOM 799 C C . LEU A 1 110 ? 2.250 -3.909 -4.804 1.00 93.19 110 LEU A C 1
ATOM 801 O O . LEU A 1 110 ? 2.681 -4.843 -5.472 1.00 93.19 110 LEU A O 1
ATOM 805 N N . SER A 1 111 ? 3.017 -3.252 -3.930 1.00 92.69 111 SER A N 1
ATOM 806 C CA . SER A 1 111 ? 4.401 -3.631 -3.609 1.00 92.69 111 SER A CA 1
ATOM 807 C C . SER A 1 111 ? 4.520 -4.633 -2.453 1.00 92.69 111 SER A C 1
ATOM 809 O O . SER A 1 111 ? 5.626 -4.885 -1.976 1.00 92.69 111 SER A O 1
ATOM 811 N N . LEU A 1 112 ? 3.405 -5.218 -1.999 1.00 92.88 112 LEU A N 1
ATOM 812 C CA . LEU A 1 112 ? 3.325 -6.201 -0.908 1.00 92.88 112 LEU A CA 1
ATOM 813 C C . LEU A 1 112 ? 3.831 -5.699 0.458 1.00 92.88 112 LEU A C 1
ATOM 815 O O . LEU A 1 112 ? 4.110 -6.488 1.358 1.00 92.88 112 LEU A O 1
ATOM 819 N N . GLN A 1 113 ? 3.882 -4.385 0.669 1.00 92.75 113 GLN A N 1
ATOM 820 C CA . GLN A 1 113 ? 4.239 -3.746 1.940 1.00 92.75 113 GLN A CA 1
ATOM 821 C C . GLN A 1 113 ? 3.015 -3.620 2.863 1.00 92.75 113 GLN A C 1
ATOM 823 O O . GLN A 1 113 ? 2.653 -2.542 3.341 1.00 92.75 113 GLN A O 1
ATOM 828 N N . LEU A 1 114 ? 2.348 -4.746 3.114 1.00 92.88 114 LEU A N 1
ATOM 829 C CA . LEU A 1 114 ? 1.009 -4.793 3.710 1.00 92.88 114 LEU A CA 1
ATOM 830 C C . LEU A 1 114 ? 0.934 -4.199 5.123 1.00 92.88 114 LEU A C 1
ATOM 832 O O . LEU A 1 114 ? 0.021 -3.435 5.433 1.00 92.88 114 LEU A O 1
ATOM 836 N N . GLY A 1 115 ? 1.920 -4.492 5.974 1.00 91.56 115 GLY A N 1
ATOM 837 C CA . GLY A 1 115 ? 1.977 -3.928 7.325 1.00 91.56 115 GLY A CA 1
ATOM 838 C C . GLY A 1 115 ? 2.141 -2.404 7.318 1.00 91.56 115 GLY A C 1
ATOM 839 O O . GLY A 1 115 ? 1.546 -1.710 8.142 1.00 91.56 115 GLY A O 1
ATOM 840 N N . ALA A 1 116 ? 2.907 -1.864 6.364 1.00 91.81 116 ALA A N 1
ATOM 841 C CA . ALA A 1 116 ? 3.040 -0.421 6.187 1.00 91.81 116 ALA A CA 1
ATOM 842 C C . ALA A 1 116 ? 1.726 0.206 5.697 1.00 91.81 116 ALA A C 1
ATOM 844 O O . ALA A 1 116 ? 1.340 1.254 6.213 1.00 91.81 116 ALA A O 1
ATOM 845 N N . ALA A 1 117 ? 1.009 -0.456 4.782 1.00 93.56 117 ALA A N 1
ATOM 846 C CA . ALA A 1 117 ? -0.282 0.010 4.271 1.00 93.56 117 ALA A CA 1
ATOM 847 C C . ALA A 1 117 ? -1.326 0.135 5.391 1.00 93.56 117 ALA A C 1
ATOM 849 O O . ALA A 1 117 ? -1.926 1.197 5.572 1.00 93.56 117 ALA A O 1
ATOM 850 N N . VAL A 1 118 ? -1.484 -0.920 6.198 1.00 94.44 118 VAL A N 1
ATOM 851 C CA . VAL A 1 118 ? -2.409 -0.935 7.345 1.00 94.44 118 VAL A CA 1
ATOM 852 C C . VAL A 1 118 ? -2.020 0.132 8.369 1.00 94.44 118 VAL A C 1
ATOM 854 O O . VAL A 1 118 ? -2.871 0.884 8.847 1.00 94.44 118 VAL A O 1
ATOM 857 N N . ARG A 1 119 ? -0.724 0.259 8.678 1.00 93.00 119 ARG A N 1
ATOM 858 C CA . ARG A 1 119 ? -0.231 1.253 9.639 1.00 93.00 119 ARG A CA 1
ATOM 859 C C . ARG A 1 119 ? -0.460 2.685 9.163 1.00 93.00 119 ARG A C 1
ATOM 861 O O . ARG A 1 119 ? -0.843 3.520 9.978 1.00 93.00 119 ARG A O 1
ATOM 868 N N . PHE A 1 120 ? -0.248 2.963 7.878 1.00 93.19 120 PHE A N 1
ATOM 869 C CA . PHE A 1 120 ? -0.511 4.273 7.286 1.00 93.19 120 PHE A CA 1
ATOM 870 C C . PHE A 1 120 ? -2.007 4.611 7.318 1.00 93.19 120 PHE A C 1
ATOM 872 O O . PHE A 1 120 ? -2.377 5.694 7.763 1.00 93.19 120 PHE A O 1
ATOM 879 N N . LEU A 1 121 ? -2.883 3.669 6.950 1.00 94.38 121 LEU A N 1
ATOM 880 C CA . LEU A 1 121 ? -4.337 3.850 7.054 1.00 94.38 121 LEU A CA 1
ATOM 881 C C . LEU A 1 121 ? -4.816 4.098 8.494 1.00 94.38 121 LEU A C 1
ATOM 883 O O . LEU A 1 121 ? -5.769 4.840 8.712 1.00 94.38 121 LEU A O 1
ATOM 887 N N . TRP A 1 122 ? -4.176 3.473 9.484 1.00 94.44 122 TRP A N 1
ATOM 888 C CA . TRP A 1 122 ? -4.578 3.608 10.884 1.00 94.44 122 TRP A CA 1
ATOM 889 C C . TRP A 1 122 ? -4.042 4.877 11.561 1.00 94.44 122 TRP A C 1
ATOM 891 O O . TRP A 1 122 ? -4.787 5.563 1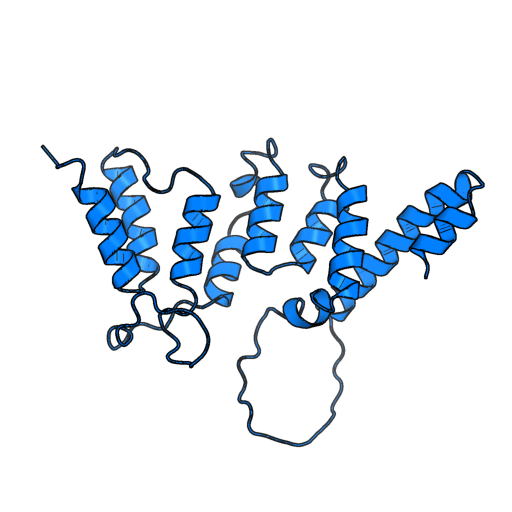2.269 1.00 94.44 122 TRP A O 1
ATOM 901 N N . LYS A 1 123 ? -2.744 5.163 11.393 1.00 92.50 123 LYS A N 1
ATOM 902 C CA . LYS A 1 123 ? -2.015 6.157 12.200 1.00 92.50 123 LYS A CA 1
ATOM 903 C C . LYS A 1 123 ? -1.903 7.530 11.540 1.00 92.50 123 LYS A C 1
ATOM 905 O O . LYS A 1 123 ? -1.748 8.503 12.271 1.00 92.50 123 LYS A O 1
ATOM 910 N N . ASP A 1 124 ? -1.960 7.626 10.214 1.00 93.06 124 ASP A N 1
ATOM 911 C CA . ASP A 1 124 ? -1.807 8.912 9.531 1.00 93.06 124 ASP A CA 1
ATOM 912 C C . ASP A 1 124 ? -3.070 9.783 9.687 1.00 93.06 124 ASP A C 1
ATOM 914 O O . ASP A 1 124 ? -4.200 9.294 9.769 1.00 93.06 124 ASP A O 1
ATOM 918 N N . GLU A 1 125 ? -2.893 11.101 9.781 1.00 92.00 125 GLU A N 1
ATOM 919 C CA . GLU A 1 125 ? -4.020 12.026 9.953 1.00 92.00 125 GLU A CA 1
ATOM 920 C C . GLU A 1 125 ? -4.782 12.256 8.643 1.00 92.00 125 GLU A C 1
ATOM 922 O O . GLU A 1 125 ? -5.992 12.489 8.664 1.00 92.00 125 GLU A O 1
ATOM 927 N N . THR A 1 126 ? -4.118 12.113 7.494 1.00 92.00 126 THR A N 1
ATOM 928 C CA . THR A 1 126 ? -4.751 12.233 6.171 1.00 92.00 126 THR A CA 1
ATOM 929 C C . THR A 1 126 ? -5.703 11.072 5.882 1.00 92.00 126 THR A C 1
ATOM 931 O O . THR A 1 126 ? -6.648 11.221 5.109 1.00 92.00 126 THR A O 1
ATOM 934 N N . THR A 1 127 ? -5.509 9.931 6.550 1.00 93.12 127 THR A N 1
ATOM 935 C CA . THR A 1 127 ? -6.314 8.711 6.404 1.00 93.12 127 THR A CA 1
ATOM 936 C C . THR A 1 127 ? -7.303 8.489 7.544 1.00 93.12 127 THR A C 1
ATOM 938 O O . THR A 1 127 ? -8.003 7.481 7.558 1.00 93.12 127 THR A O 1
ATOM 941 N N . LYS A 1 128 ? -7.458 9.451 8.462 1.00 93.31 128 LYS A N 1
ATOM 942 C CA . LYS A 1 128 ? -8.425 9.394 9.570 1.00 93.31 128 LYS A CA 1
ATOM 943 C C . LYS A 1 128 ? -9.836 8.891 9.200 1.00 93.31 128 LYS A C 1
ATOM 945 O O . LYS A 1 128 ? -10.361 8.093 9.983 1.00 93.31 128 LYS A O 1
ATOM 950 N N . PRO A 1 129 ? -10.472 9.297 8.076 1.00 94.12 129 PRO A N 1
ATOM 951 C CA . PRO A 1 129 ? -11.788 8.764 7.704 1.00 94.12 129 PRO A CA 1
ATOM 952 C C . PRO A 1 129 ? -11.787 7.256 7.391 1.00 94.12 129 PRO A C 1
ATOM 954 O O . PRO A 1 129 ? -12.821 6.618 7.545 1.00 94.12 129 PRO A O 1
ATOM 957 N N . TYR A 1 130 ? -10.637 6.674 7.043 1.00 94.56 130 TYR A N 1
ATOM 958 C CA . TYR A 1 130 ? -10.468 5.271 6.643 1.00 94.56 130 TYR A CA 1
ATOM 959 C C . TYR A 1 130 ? -9.970 4.363 7.779 1.00 94.56 130 TYR A C 1
ATOM 961 O O . TYR A 1 130 ? -9.570 3.224 7.552 1.00 94.56 130 TYR A O 1
ATOM 969 N N . ARG A 1 131 ? -9.981 4.828 9.037 1.00 93.38 131 ARG A N 1
ATOM 970 C CA . ARG A 1 131 ? -9.528 4.015 10.184 1.00 93.38 131 ARG A CA 1
ATOM 971 C C . ARG A 1 131 ? -10.350 2.739 10.375 1.00 93.38 131 ARG A C 1
ATOM 973 O O . ARG A 1 131 ? -9.815 1.744 10.849 1.00 93.38 131 ARG A O 1
ATOM 980 N N . LEU A 1 132 ? -11.634 2.769 10.015 1.00 94.00 132 LEU A N 1
ATOM 981 C CA . LEU A 1 132 ? -12.491 1.582 10.008 1.00 94.00 132 LEU A CA 1
ATOM 982 C C . LEU A 1 132 ? -12.007 0.576 8.960 1.00 94.00 132 LEU A C 1
ATOM 984 O O . LEU A 1 132 ? -11.874 -0.608 9.267 1.00 94.00 132 LEU A O 1
ATOM 988 N N . ASP A 1 133 ? -11.694 1.048 7.755 1.00 95.75 133 ASP A N 1
ATOM 989 C CA . ASP A 1 133 ? -11.171 0.207 6.678 1.00 95.75 133 ASP A CA 1
ATOM 990 C C . ASP A 1 133 ? -9.809 -0.380 7.057 1.00 95.75 133 ASP A C 1
ATOM 992 O O . ASP A 1 133 ? -9.556 -1.553 6.808 1.00 95.75 133 ASP A O 1
ATOM 996 N N . ALA A 1 134 ? -8.964 0.388 7.755 1.00 95.19 134 ALA A N 1
ATOM 997 C CA . ALA A 1 134 ? -7.683 -0.084 8.279 1.00 95.19 134 ALA A CA 1
ATOM 998 C C . ALA A 1 134 ? -7.838 -1.302 9.207 1.00 95.19 134 ALA A C 1
ATOM 1000 O O . ALA A 1 134 ? -7.063 -2.253 9.107 1.00 95.19 134 ALA A O 1
ATOM 1001 N N . VAL A 1 135 ? -8.833 -1.275 10.106 1.00 94.75 135 VAL A N 1
ATOM 1002 C CA . VAL A 1 135 ? -9.128 -2.383 11.033 1.00 94.75 135 VAL A CA 1
ATOM 1003 C C . VAL A 1 135 ? -9.545 -3.623 10.252 1.00 94.75 135 VAL A C 1
ATOM 1005 O O . VAL A 1 135 ? -8.952 -4.682 10.438 1.00 94.75 135 VAL A O 1
ATOM 1008 N N . HIS A 1 136 ? -10.517 -3.497 9.348 1.00 95.50 136 HIS A N 1
ATOM 1009 C CA . HIS A 1 136 ? -11.027 -4.644 8.594 1.00 95.50 136 HIS A CA 1
ATOM 1010 C C . HIS A 1 136 ? -9.997 -5.202 7.611 1.00 95.50 136 HIS A C 1
ATOM 1012 O O . HIS A 1 136 ? -9.853 -6.417 7.511 1.00 95.50 136 HIS A O 1
ATOM 1018 N N . LEU A 1 137 ? -9.227 -4.338 6.944 1.00 95.12 137 LEU A N 1
ATOM 1019 C CA . LEU A 1 137 ? -8.118 -4.756 6.092 1.00 95.12 137 LEU A CA 1
ATOM 1020 C C . LEU A 1 137 ? -7.060 -5.503 6.909 1.00 95.12 137 LEU A C 1
ATOM 1022 O O . LEU A 1 137 ? -6.624 -6.577 6.508 1.00 95.12 137 LEU A O 1
ATOM 1026 N N . GLY A 1 138 ? -6.673 -4.971 8.072 1.00 94.00 138 GLY A N 1
ATOM 1027 C CA . GLY A 1 138 ? -5.730 -5.629 8.974 1.00 94.00 138 GLY A CA 1
ATOM 1028 C C . GLY A 1 138 ? -6.207 -7.013 9.418 1.00 94.00 138 GLY A C 1
ATOM 1029 O O . GLY A 1 138 ? -5.437 -7.968 9.347 1.00 94.00 138 GLY A O 1
ATOM 1030 N N . LEU A 1 139 ? -7.476 -7.136 9.821 1.00 93.81 139 LEU A N 1
ATOM 1031 C CA . LEU A 1 139 ? -8.083 -8.409 10.222 1.00 93.81 139 LEU A CA 1
ATOM 1032 C C . LEU A 1 139 ? -8.146 -9.411 9.063 1.00 93.81 139 LEU A C 1
ATOM 1034 O O . LEU A 1 139 ? -7.769 -10.564 9.248 1.00 93.81 139 LEU A O 1
ATOM 1038 N N . ALA A 1 140 ? -8.545 -8.975 7.866 1.00 94.88 140 ALA A N 1
ATOM 1039 C CA . ALA A 1 140 ? -8.575 -9.831 6.681 1.00 94.88 140 ALA A CA 1
ATOM 1040 C C . ALA A 1 140 ? -7.172 -10.351 6.325 1.00 94.88 140 ALA A C 1
ATOM 1042 O O . ALA A 1 140 ? -6.973 -11.548 6.138 1.00 94.88 140 ALA A O 1
ATOM 1043 N N . LEU A 1 141 ? -6.166 -9.471 6.313 1.00 92.94 141 LEU A N 1
ATOM 1044 C CA . LEU A 1 141 ? -4.780 -9.854 6.033 1.00 92.94 141 LEU A CA 1
ATOM 1045 C C . LEU A 1 141 ? -4.173 -10.749 7.122 1.00 92.94 141 LEU A C 1
ATOM 1047 O O . LEU A 1 141 ? -3.304 -11.571 6.831 1.00 92.94 141 LEU A O 1
ATOM 1051 N N . GLN A 1 142 ? -4.602 -10.583 8.374 1.00 91.62 142 GLN A N 1
ATOM 1052 C CA . GLN A 1 142 ? -4.219 -11.458 9.478 1.00 91.62 142 GLN A CA 1
ATOM 1053 C C . GLN A 1 142 ? -4.852 -12.847 9.332 1.00 91.62 142 GLN A C 1
ATOM 1055 O O . GLN A 1 142 ? -4.154 -13.840 9.533 1.00 91.62 142 GLN A O 1
ATOM 1060 N N . ALA A 1 143 ? -6.137 -12.922 8.971 1.00 91.50 143 ALA A N 1
ATOM 1061 C CA . ALA A 1 143 ? -6.861 -14.178 8.775 1.00 91.50 143 ALA A CA 1
ATOM 1062 C C . ALA A 1 143 ? -6.254 -15.021 7.642 1.00 91.50 143 ALA A C 1
ATOM 1064 O O . ALA A 1 143 ? -6.093 -16.228 7.793 1.00 91.50 143 ALA A O 1
ATOM 1065 N N . GLU A 1 144 ? -5.818 -14.373 6.560 1.00 91.75 144 GLU A N 1
ATOM 1066 C CA . GLU A 1 144 ? -5.107 -15.017 5.446 1.00 91.75 144 GLU A CA 1
ATOM 1067 C C . GLU A 1 144 ? -3.628 -15.331 5.757 1.00 91.75 144 GLU A C 1
ATOM 1069 O O . GLU A 1 144 ? -2.902 -15.864 4.920 1.00 91.75 144 GLU A O 1
ATOM 1074 N N . GLY A 1 145 ? -3.117 -14.949 6.934 1.00 88.19 145 GLY A N 1
ATOM 1075 C CA . GLY A 1 145 ? -1.701 -15.100 7.291 1.00 88.19 145 GLY A CA 1
ATOM 1076 C C . GLY A 1 145 ? -0.742 -14.213 6.480 1.00 88.19 145 GLY A C 1
ATOM 1077 O O . GLY A 1 145 ? 0.478 -14.290 6.656 1.00 88.19 145 GLY A O 1
ATOM 1078 N N . ALA A 1 146 ? -1.262 -13.325 5.630 1.00 88.19 146 ALA A N 1
ATOM 1079 C CA . ALA A 1 146 ? -0.485 -12.483 4.727 1.00 88.19 146 ALA A CA 1
ATOM 1080 C C . ALA A 1 146 ? 0.472 -11.545 5.481 1.00 88.19 146 ALA A C 1
ATOM 1082 O O . ALA A 1 146 ? 1.597 -11.326 5.035 1.00 88.19 146 ALA A O 1
ATOM 1083 N N . LEU A 1 147 ? 0.082 -11.040 6.658 1.00 86.44 147 LEU A N 1
ATOM 1084 C CA . LEU A 1 147 ? 0.960 -10.204 7.491 1.00 86.44 147 LEU A CA 1
ATOM 1085 C C . LEU A 1 147 ? 2.161 -10.969 8.064 1.00 86.44 147 LEU A C 1
ATOM 1087 O O . LEU A 1 147 ? 3.205 -10.362 8.298 1.00 86.44 147 LEU A O 1
ATOM 1091 N N . ALA A 1 148 ? 2.045 -12.281 8.274 1.00 80.50 148 ALA A N 1
ATOM 1092 C CA . ALA A 1 148 ? 3.153 -13.106 8.749 1.00 80.50 148 ALA A CA 1
ATOM 1093 C C . ALA A 1 148 ? 4.131 -13.434 7.612 1.00 80.50 148 ALA A C 1
ATOM 1095 O O . ALA A 1 148 ? 5.342 -13.355 7.803 1.00 80.50 148 ALA A O 1
ATOM 1096 N N . VAL A 1 149 ? 3.602 -13.745 6.425 1.00 77.62 149 VAL A N 1
ATOM 1097 C CA . VAL A 1 149 ? 4.395 -14.112 5.241 1.00 77.62 149 VAL A CA 1
ATOM 1098 C C . VAL A 1 149 ? 5.080 -12.892 4.621 1.00 77.62 149 VAL A C 1
ATOM 1100 O O . VAL A 1 149 ? 6.264 -12.938 4.299 1.00 77.62 149 VAL A O 1
ATOM 1103 N N . LEU A 1 150 ? 4.354 -11.780 4.482 1.00 72.69 150 LEU A N 1
ATOM 1104 C CA . LEU A 1 150 ? 4.814 -10.576 3.778 1.00 72.69 150 LEU A CA 1
ATOM 1105 C C . LEU A 1 150 ? 5.328 -9.482 4.729 1.00 72.69 150 LEU A C 1
ATOM 1107 O O . LEU A 1 150 ? 5.977 -8.535 4.295 1.00 72.69 150 LEU A O 1
ATOM 1111 N N . GLY A 1 151 ? 5.102 -9.616 6.042 1.00 58.72 151 GLY A N 1
ATOM 1112 C CA . GLY A 1 151 ? 5.654 -8.714 7.064 1.00 58.72 151 GLY A CA 1
ATOM 1113 C C . GLY A 1 151 ? 7.149 -8.912 7.350 1.00 58.72 151 GLY A C 1
ATOM 1114 O O . GLY A 1 151 ? 7.730 -8.146 8.119 1.00 58.72 151 GLY A O 1
ATOM 1115 N N . GLY A 1 152 ? 7.781 -9.924 6.744 1.00 52.97 152 GLY A N 1
ATOM 1116 C CA . GLY A 1 152 ? 9.211 -10.239 6.871 1.00 52.97 152 GLY A CA 1
ATOM 1117 C C . GLY A 1 152 ? 10.144 -9.476 5.918 1.00 52.97 152 GLY A C 1
ATOM 1118 O O . GLY A 1 152 ? 11.315 -9.824 5.808 1.00 52.97 152 GLY A O 1
ATOM 1119 N N . GLY A 1 153 ? 9.659 -8.458 5.205 1.00 44.66 153 GLY A N 1
ATOM 1120 C CA . GLY A 1 153 ? 10.412 -7.787 4.141 1.00 44.66 153 GLY A CA 1
ATOM 1121 C C . GLY A 1 153 ? 11.519 -6.824 4.596 1.00 44.66 153 GLY A C 1
ATOM 1122 O O . GLY A 1 153 ? 11.353 -5.619 4.461 1.00 44.66 153 GLY A O 1
ATOM 1123 N N . SER A 1 154 ? 12.664 -7.345 5.054 1.00 40.62 154 SER A N 1
ATOM 1124 C CA . SER A 1 154 ? 13.991 -6.873 4.609 1.00 40.62 154 SER A CA 1
ATOM 1125 C C . SER A 1 154 ? 15.049 -7.973 4.819 1.00 40.62 154 SER A C 1
ATOM 1127 O O . SER A 1 154 ? 15.598 -8.118 5.908 1.00 40.62 154 SER A O 1
ATOM 1129 N N . GLY A 1 155 ? 15.340 -8.742 3.766 1.00 42.09 155 GLY A N 1
ATOM 1130 C CA . GLY A 1 155 ? 16.512 -9.624 3.680 1.00 42.09 155 GLY A CA 1
ATOM 1131 C C . GLY A 1 155 ? 16.351 -11.044 4.235 1.00 42.09 155 GLY A C 1
ATOM 1132 O O . GLY A 1 155 ? 16.739 -11.310 5.363 1.00 42.09 155 GLY A O 1
ATOM 1133 N N . ALA A 1 156 ? 15.889 -11.980 3.402 1.00 36.88 156 ALA A N 1
ATOM 1134 C CA . ALA A 1 156 ? 16.213 -13.406 3.537 1.00 36.88 156 ALA A CA 1
ATOM 1135 C C . ALA A 1 156 ? 15.988 -14.142 2.206 1.00 36.88 156 ALA A C 1
ATOM 1137 O O . ALA A 1 156 ? 15.156 -15.036 2.092 1.00 36.88 156 ALA A O 1
ATOM 1138 N N . ALA A 1 157 ? 16.758 -13.769 1.185 1.00 37.12 157 ALA A N 1
ATOM 1139 C CA . ALA A 1 157 ? 17.222 -14.762 0.226 1.00 37.12 157 ALA A CA 1
ATOM 1140 C C . ALA A 1 157 ? 18.448 -15.434 0.867 1.00 37.12 157 ALA A C 1
ATOM 1142 O O . ALA A 1 157 ? 19.577 -15.001 0.661 1.00 37.12 157 ALA A O 1
ATOM 1143 N N . GLN A 1 158 ? 18.215 -16.411 1.741 1.00 34.78 158 GLN A N 1
ATOM 1144 C CA . GLN A 1 158 ? 19.238 -17.362 2.168 1.00 34.78 158 GLN A CA 1
ATOM 1145 C C . GLN A 1 158 ? 18.685 -18.759 1.917 1.00 34.78 158 GLN A C 1
ATOM 1147 O O . GLN A 1 158 ? 17.762 -19.209 2.589 1.00 34.78 158 GLN A O 1
ATOM 1152 N N . ASP A 1 159 ? 19.213 -19.356 0.854 1.00 29.52 159 ASP A N 1
ATOM 1153 C CA . ASP A 1 159 ? 19.455 -20.776 0.633 1.00 29.52 159 ASP A CA 1
ATOM 1154 C C . ASP A 1 159 ? 18.567 -21.760 1.402 1.00 29.52 159 ASP A C 1
ATOM 1156 O O . ASP A 1 159 ? 18.751 -22.043 2.586 1.00 29.52 159 ASP A O 1
ATOM 1160 N N . ALA A 1 160 ? 17.671 -22.406 0.654 1.00 34.28 160 ALA A N 1
ATOM 1161 C CA . ALA A 1 160 ? 16.921 -23.591 1.058 1.00 34.28 160 ALA A CA 1
ATOM 1162 C C . ALA A 1 160 ? 17.817 -24.848 1.186 1.00 34.28 160 ALA A C 1
ATOM 1164 O O . ALA A 1 160 ? 17.479 -25.924 0.693 1.00 34.28 160 ALA A O 1
ATOM 1165 N N . SER A 1 161 ? 18.972 -24.730 1.843 1.00 33.78 161 SER A N 1
ATOM 1166 C CA . SER A 1 161 ? 19.861 -25.851 2.145 1.00 33.78 161 SER A CA 1
ATOM 1167 C C . SER A 1 161 ? 20.712 -25.592 3.391 1.00 33.78 161 SER A C 1
ATOM 1169 O O . SER A 1 161 ? 21.912 -25.355 3.304 1.00 33.78 161 SER A O 1
ATOM 1171 N N . SER A 1 162 ? 20.111 -25.662 4.576 1.00 28.38 162 SER A N 1
ATOM 1172 C CA . SER A 1 162 ? 20.789 -26.197 5.768 1.00 28.38 162 SER A CA 1
ATOM 1173 C C . SER A 1 162 ? 19.798 -26.380 6.915 1.00 28.38 162 SER A C 1
ATOM 1175 O O . SER A 1 162 ? 19.145 -25.453 7.383 1.00 28.38 162 SER A O 1
ATOM 1177 N N . ALA A 1 163 ? 19.668 -27.631 7.346 1.00 35.22 163 ALA A N 1
ATOM 1178 C CA . ALA A 1 163 ? 18.982 -28.001 8.568 1.00 35.22 163 ALA A CA 1
ATOM 1179 C C . ALA A 1 163 ? 19.835 -27.648 9.803 1.00 35.22 163 ALA A C 1
ATOM 1181 O O . ALA A 1 163 ? 21.062 -27.667 9.734 1.00 35.22 163 ALA A O 1
ATOM 1182 N N . ALA A 1 164 ? 19.136 -27.468 10.931 1.00 32.44 164 ALA A N 1
ATOM 1183 C CA . ALA A 1 164 ? 19.612 -27.382 12.318 1.00 32.44 164 ALA A CA 1
ATOM 1184 C C . ALA A 1 164 ? 20.179 -26.027 12.796 1.00 32.44 164 ALA A C 1
ATOM 1186 O O . ALA A 1 164 ? 21.327 -25.684 12.538 1.00 32.44 164 ALA A O 1
ATOM 1187 N N . THR A 1 165 ? 19.395 -25.290 13.600 1.00 29.50 165 THR A N 1
ATOM 1188 C CA . THR A 1 165 ? 19.528 -25.120 15.077 1.00 29.50 165 THR A CA 1
ATOM 1189 C C . THR A 1 165 ? 18.603 -23.965 15.528 1.00 29.50 165 THR A C 1
ATOM 1191 O O . THR A 1 165 ? 18.620 -22.917 14.885 1.00 29.50 165 THR A O 1
ATOM 1194 N N . PRO A 1 166 ? 17.795 -24.075 16.607 1.00 40.25 166 PRO A N 1
ATOM 1195 C CA . PRO A 1 166 ? 16.960 -22.969 17.066 1.00 40.25 166 PRO A CA 1
ATOM 1196 C C . PRO A 1 166 ? 17.752 -22.093 18.047 1.00 40.25 166 PRO A C 1
ATOM 1198 O O . PRO A 1 166 ? 17.973 -22.477 19.192 1.00 40.25 166 PRO A O 1
ATOM 1201 N N . SER A 1 167 ? 18.169 -20.906 17.610 1.00 27.38 167 SER A N 1
ATOM 1202 C CA . SER A 1 167 ? 18.660 -19.853 18.506 1.00 27.38 167 SER A CA 1
ATOM 1203 C C . SER A 1 167 ? 17.813 -18.605 18.301 1.00 27.38 167 SER A C 1
ATOM 1205 O O . SER A 1 167 ? 17.919 -17.914 17.290 1.00 27.38 167 SER A O 1
ATOM 1207 N N . ALA A 1 168 ? 16.908 -18.374 19.249 1.00 39.66 168 ALA A N 1
ATOM 1208 C CA . ALA A 1 168 ? 15.988 -17.252 19.265 1.00 39.66 168 ALA A CA 1
ATOM 1209 C C . ALA A 1 168 ? 16.729 -15.933 19.544 1.00 39.66 168 ALA A C 1
ATOM 1211 O O . ALA A 1 168 ? 17.352 -15.775 20.592 1.00 39.66 168 ALA A O 1
ATOM 1212 N N . ALA A 1 169 ? 16.582 -14.966 18.637 1.00 30.73 169 ALA A N 1
ATOM 1213 C CA . ALA A 1 169 ? 16.825 -13.548 18.886 1.00 30.73 169 ALA A CA 1
ATOM 1214 C C . ALA A 1 169 ? 15.518 -12.772 18.602 1.00 30.73 169 ALA A C 1
ATOM 1216 O O . ALA A 1 169 ? 14.883 -13.025 17.575 1.00 30.73 169 ALA A O 1
ATOM 1217 N N . PRO A 1 170 ? 15.063 -11.872 19.495 1.00 41.53 170 PRO A N 1
ATOM 1218 C CA . PRO A 1 170 ? 13.757 -11.240 19.378 1.00 41.53 170 PRO A CA 1
ATOM 1219 C C . PRO A 1 170 ? 13.842 -9.901 18.629 1.00 41.53 170 PRO A C 1
ATOM 1221 O O . PRO A 1 170 ? 14.454 -8.952 19.111 1.00 41.53 170 PRO A O 1
ATOM 1224 N N . GLY A 1 171 ? 13.153 -9.801 17.490 1.00 34.22 171 GLY A N 1
ATOM 1225 C CA . GLY A 1 171 ? 12.676 -8.526 16.947 1.00 34.22 171 GLY A CA 1
ATOM 1226 C C . GLY A 1 171 ? 12.583 -8.464 15.415 1.00 34.22 171 GLY A C 1
ATOM 1227 O O . GLY A 1 171 ? 13.436 -8.996 14.723 1.00 34.22 171 GLY A O 1
ATOM 1228 N N . SER A 1 172 ? 11.595 -7.812 14.797 1.00 49.00 172 SER A N 1
ATOM 1229 C CA . SER A 1 172 ? 10.387 -7.156 15.336 1.00 49.00 172 SER A CA 1
ATOM 1230 C C . SER A 1 172 ? 9.523 -6.548 14.203 1.00 49.00 172 SER A C 1
ATOM 1232 O O . SER A 1 172 ? 9.040 -5.425 14.345 1.00 49.00 172 SER A O 1
ATOM 1234 N N . SER A 1 173 ? 9.348 -7.201 13.047 1.00 49.84 173 SER A N 1
ATOM 1235 C CA . SER A 1 173 ? 8.513 -6.664 11.940 1.00 49.84 173 SER A CA 1
ATOM 1236 C C . SER A 1 173 ? 7.230 -7.472 11.686 1.00 49.84 173 SER A C 1
ATOM 1238 O O . SER A 1 173 ? 6.147 -6.901 11.525 1.00 49.84 173 SER A O 1
ATOM 1240 N N . THR A 1 174 ? 7.318 -8.803 11.736 1.00 50.69 174 THR A N 1
ATOM 1241 C CA . THR A 1 174 ? 6.174 -9.725 11.613 1.00 50.69 174 THR A CA 1
ATOM 1242 C C . THR A 1 174 ? 5.305 -9.722 12.869 1.00 50.69 174 THR A C 1
ATOM 1244 O O . THR A 1 174 ? 4.089 -9.546 12.790 1.00 50.69 174 THR A O 1
ATOM 1247 N N . SER A 1 175 ? 5.931 -9.821 14.046 1.00 57.34 175 SER A N 1
ATOM 1248 C CA . SER A 1 175 ? 5.237 -9.740 15.337 1.00 57.34 175 SER A CA 1
ATOM 1249 C C . SER A 1 175 ? 4.637 -8.359 15.598 1.00 57.34 175 SER A C 1
ATOM 1251 O O . SER A 1 175 ? 3.577 -8.263 16.209 1.00 57.34 175 SER A O 1
ATOM 1253 N N . SER A 1 176 ? 5.269 -7.290 15.102 1.00 70.31 176 SER A N 1
ATOM 1254 C CA . SER A 1 176 ? 4.781 -5.925 15.315 1.00 70.31 176 SER A CA 1
ATOM 1255 C C . SER A 1 176 ? 3.555 -5.602 14.470 1.00 70.31 176 SER A C 1
ATOM 1257 O O . SER A 1 176 ? 2.653 -4.940 14.968 1.00 70.31 176 SER A O 1
ATOM 1259 N N . SER A 1 177 ? 3.466 -6.104 13.235 1.00 76.75 177 SER A N 1
ATOM 1260 C CA . SER A 1 177 ? 2.307 -5.844 12.369 1.00 76.75 177 SER A CA 1
ATOM 1261 C C . SER A 1 177 ? 1.056 -6.598 12.835 1.00 76.75 177 SER A C 1
ATOM 1263 O O . SER A 1 177 ? -0.031 -6.028 12.855 1.00 76.75 177 SER A O 1
ATOM 1265 N N . SER A 1 178 ? 1.208 -7.848 13.283 1.00 78.56 178 SER A N 1
ATOM 1266 C CA . SER A 1 178 ? 0.101 -8.616 13.870 1.00 78.56 178 SER A CA 1
ATOM 1267 C C . SER A 1 178 ? -0.354 -8.031 15.216 1.00 78.56 178 SER A C 1
ATOM 1269 O O . SER A 1 178 ? -1.549 -7.836 15.445 1.00 78.56 178 SER A O 1
ATOM 1271 N N . ALA A 1 179 ? 0.597 -7.652 16.081 1.00 79.50 179 ALA A N 1
ATOM 1272 C CA . ALA A 1 179 ? 0.291 -6.977 17.341 1.00 79.50 179 ALA A CA 1
ATOM 1273 C C . ALA A 1 179 ? -0.371 -5.603 17.126 1.00 79.50 179 ALA A C 1
ATOM 1275 O O . ALA A 1 179 ? -1.290 -5.245 17.865 1.00 79.50 179 ALA A O 1
ATOM 1276 N N . ASP A 1 180 ? 0.049 -4.855 16.097 1.00 86.50 180 ASP A N 1
ATOM 1277 C CA . ASP A 1 180 ? -0.597 -3.608 15.685 1.00 86.50 180 ASP A CA 1
ATOM 1278 C C . ASP A 1 180 ? -2.081 -3.877 15.357 1.00 86.50 180 ASP A C 1
ATOM 1280 O O . ASP A 1 180 ? -2.941 -3.218 15.941 1.00 86.50 180 ASP A O 1
ATOM 1284 N N . VAL A 1 181 ? -2.407 -4.882 14.531 1.00 91.25 181 VAL A N 1
ATOM 1285 C CA . VAL A 1 181 ? -3.805 -5.224 14.176 1.00 91.25 181 VAL A CA 1
ATOM 1286 C C . VAL A 1 181 ? -4.630 -5.629 15.398 1.00 91.25 181 VAL A C 1
ATOM 1288 O O . VAL A 1 181 ? -5.742 -5.129 15.570 1.00 91.25 181 VAL A O 1
ATOM 1291 N N . ALA A 1 182 ? -4.089 -6.463 16.290 1.00 90.69 182 ALA A N 1
ATOM 1292 C CA . ALA A 1 182 ? -4.777 -6.822 17.531 1.00 90.69 182 ALA A CA 1
ATOM 1293 C C . ALA A 1 182 ? -5.074 -5.578 18.389 1.00 90.69 182 ALA A C 1
ATOM 1295 O O . ALA A 1 182 ? -6.185 -5.399 18.892 1.00 90.69 182 ALA A O 1
ATOM 1296 N N . SER A 1 183 ? -4.110 -4.659 18.505 1.00 92.00 183 SER A N 1
ATOM 1297 C CA . SER A 1 183 ? -4.304 -3.398 19.226 1.00 92.00 183 SER A CA 1
ATOM 1298 C C . SER A 1 183 ? -5.347 -2.490 18.560 1.00 92.00 183 SER A C 1
ATOM 1300 O O . SER A 1 183 ? -6.104 -1.815 19.260 1.00 92.00 183 SER A O 1
ATOM 1302 N N . MET A 1 184 ? -5.422 -2.495 17.225 1.00 93.81 184 MET A N 1
ATOM 1303 C CA . MET A 1 184 ? -6.409 -1.747 16.443 1.00 93.81 184 MET A CA 1
ATOM 1304 C C . MET A 1 184 ? -7.819 -2.283 16.687 1.00 93.81 184 MET A C 1
ATOM 1306 O O . MET A 1 184 ? -8.722 -1.503 16.995 1.00 93.81 184 MET A O 1
ATOM 1310 N N . ALA A 1 185 ? -7.994 -3.604 16.619 1.00 93.69 185 ALA A N 1
ATOM 1311 C CA . ALA A 1 185 ? -9.266 -4.269 16.880 1.00 93.69 185 ALA A CA 1
ATOM 1312 C C . ALA A 1 185 ? -9.746 -4.013 18.318 1.00 93.69 185 ALA A C 1
ATOM 1314 O O . ALA A 1 185 ? -10.893 -3.615 18.525 1.00 93.69 185 ALA A O 1
ATOM 1315 N N . LEU A 1 186 ? -8.843 -4.093 19.304 1.00 93.88 186 LEU A N 1
ATOM 1316 C CA . LEU A 1 186 ? -9.139 -3.747 2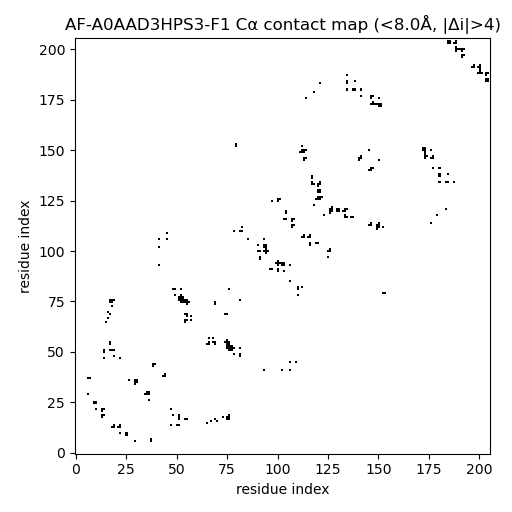0.698 1.00 93.88 186 LEU A CA 1
ATOM 1317 C C . LEU A 1 186 ? -9.567 -2.281 20.853 1.00 93.88 186 LEU A C 1
ATOM 1319 O O . LEU A 1 186 ? -10.577 -1.986 21.492 1.00 93.88 186 LEU A O 1
ATOM 1323 N N . GLN A 1 187 ? -8.826 -1.338 20.265 1.00 93.12 187 GLN A N 1
ATOM 1324 C CA . GLN A 1 187 ? -9.171 0.087 20.322 1.00 93.12 187 GLN A CA 1
ATOM 1325 C C . GLN A 1 187 ? -10.517 0.388 19.658 1.00 93.12 187 GLN A C 1
ATOM 1327 O O . GLN A 1 187 ? -11.262 1.243 20.142 1.00 93.12 187 GLN A O 1
ATOM 1332 N N . TYR A 1 188 ? -10.836 -0.306 18.567 1.00 92.44 188 TYR A N 1
ATOM 1333 C CA . TYR A 1 188 ? -12.093 -0.127 17.857 1.00 92.44 188 TYR A CA 1
ATOM 1334 C C . TYR A 1 188 ? -13.275 -0.747 18.617 1.00 92.44 188 TYR A C 1
ATOM 1336 O O . TYR A 1 188 ? -14.267 -0.057 18.854 1.00 92.44 188 TYR A O 1
ATOM 1344 N N . GLY A 1 189 ? -13.136 -1.981 19.114 1.00 92.50 189 GLY A N 1
ATOM 1345 C CA . GLY A 1 189 ? -14.155 -2.673 19.912 1.00 92.50 189 GLY A CA 1
ATOM 1346 C C . GLY A 1 189 ? -14.546 -1.925 21.193 1.00 92.50 189 GLY A C 1
ATOM 1347 O O . GLY A 1 189 ? -15.719 -1.903 21.571 1.00 92.50 189 GLY A O 1
ATOM 1348 N N . ARG A 1 190 ? -13.609 -1.191 21.815 1.00 93.81 190 ARG A N 1
ATOM 1349 C CA . ARG A 1 190 ? -13.896 -0.339 22.988 1.00 93.81 190 ARG A CA 1
ATOM 1350 C C . ARG A 1 190 ? -14.957 0.732 22.721 1.00 93.81 190 ARG A C 1
ATOM 1352 O O . ARG A 1 190 ? -15.630 1.138 23.666 1.00 93.81 190 ARG A O 1
ATOM 1359 N N . LYS A 1 191 ? -15.138 1.177 21.472 1.00 93.62 191 LYS A N 1
ATOM 1360 C CA . LYS A 1 191 ? -16.193 2.141 21.112 1.00 93.62 191 LYS A CA 1
ATOM 1361 C C . LYS A 1 191 ? -17.587 1.533 21.246 1.00 93.62 191 LYS A C 1
ATOM 1363 O O . LYS A 1 191 ? -18.474 2.190 21.780 1.00 93.62 191 LYS A O 1
ATOM 1368 N N . PHE A 1 192 ? -17.761 0.282 20.822 1.00 93.38 192 PHE A N 1
ATOM 1369 C CA . PHE A 1 192 ? -19.025 -0.443 20.973 1.00 93.38 192 PHE A CA 1
ATOM 1370 C C . PHE A 1 192 ? -19.305 -0.776 22.434 1.00 93.38 192 PHE A C 1
ATOM 1372 O O . PHE A 1 192 ? -20.420 -0.575 22.907 1.00 93.38 192 PHE A O 1
ATOM 1379 N N . LEU A 1 193 ? -18.263 -1.148 23.186 1.00 93.12 193 LEU A N 1
ATOM 1380 C CA . LEU A 1 193 ? -18.382 -1.353 24.628 1.00 93.12 193 LEU A CA 1
ATOM 1381 C C . LEU A 1 193 ? -18.868 -0.082 25.345 1.00 93.12 193 LEU A C 1
ATOM 1383 O O . LEU A 1 193 ? -19.771 -0.149 26.174 1.00 93.12 193 LEU A O 1
ATOM 1387 N N . ALA A 1 194 ? -18.309 1.083 24.999 1.00 94.06 194 ALA A N 1
ATOM 1388 C CA . ALA A 1 194 ? -18.736 2.370 25.551 1.00 94.06 194 ALA A CA 1
ATOM 1389 C C . ALA A 1 194 ? -20.174 2.752 25.151 1.00 94.06 194 ALA A C 1
ATOM 1391 O O . ALA A 1 194 ? -20.840 3.469 25.892 1.00 94.06 194 ALA A O 1
ATOM 1392 N N . ALA A 1 195 ? -20.655 2.260 24.006 1.00 94.50 195 ALA A N 1
ATOM 1393 C CA . ALA A 1 195 ? -22.028 2.437 23.539 1.00 94.50 195 ALA A CA 1
ATOM 1394 C C . ALA A 1 195 ? -23.020 1.407 24.125 1.00 94.50 195 ALA A C 1
ATOM 1396 O O . ALA A 1 195 ? -24.210 1.482 23.830 1.00 94.50 195 ALA A O 1
ATOM 1397 N N . GLY A 1 196 ? -22.554 0.457 24.945 1.00 94.50 196 GLY A N 1
ATOM 1398 C CA . GLY A 1 196 ? -23.379 -0.610 25.522 1.00 94.50 196 GLY A CA 1
ATOM 1399 C C . GLY A 1 196 ? -23.630 -1.803 24.593 1.00 94.50 196 GLY A C 1
ATOM 1400 O O . GLY A 1 196 ? -24.351 -2.721 24.976 1.00 94.50 196 GLY A O 1
ATOM 1401 N N . ASP A 1 197 ? -23.019 -1.832 23.406 1.00 95.31 197 ASP A N 1
ATOM 1402 C CA . ASP A 1 197 ? -23.112 -2.941 22.454 1.00 95.31 197 ASP A CA 1
ATOM 1403 C C . ASP A 1 197 ? -21.946 -3.921 22.654 1.00 95.31 197 ASP A C 1
ATOM 1405 O O . ASP A 1 197 ? -20.926 -3.911 21.957 1.00 95.31 197 ASP A O 1
ATOM 1409 N N . SER A 1 198 ? -22.077 -4.763 23.677 1.00 93.25 198 SER A N 1
ATOM 1410 C CA . SER A 1 198 ? -21.077 -5.784 24.000 1.00 93.25 198 SER A CA 1
ATOM 1411 C C . SER A 1 198 ? -21.022 -6.912 22.968 1.00 93.25 198 SER A C 1
ATOM 1413 O O . SER A 1 198 ? -19.953 -7.488 22.772 1.00 93.25 198 SER A O 1
ATOM 1415 N N . ALA A 1 199 ? -22.135 -7.207 22.288 1.00 94.06 199 ALA A N 1
ATOM 1416 C CA . ALA A 1 199 ? -22.204 -8.253 21.273 1.00 94.06 199 ALA A CA 1
ATOM 1417 C C . ALA A 1 199 ? -21.300 -7.913 20.082 1.00 94.06 199 ALA A C 1
ATOM 1419 O O . ALA A 1 199 ? -20.441 -8.712 19.713 1.00 94.06 199 ALA A O 1
ATOM 1420 N N . THR A 1 200 ? -21.403 -6.691 19.553 1.00 92.31 200 THR A N 1
ATOM 1421 C CA . THR A 1 200 ? -20.527 -6.230 18.468 1.00 92.31 200 THR A CA 1
ATOM 1422 C C . THR A 1 200 ? -19.072 -6.116 18.919 1.00 92.31 200 THR A C 1
ATOM 1424 O O . THR A 1 200 ? -18.168 -6.470 18.167 1.00 92.31 200 THR A O 1
ATOM 14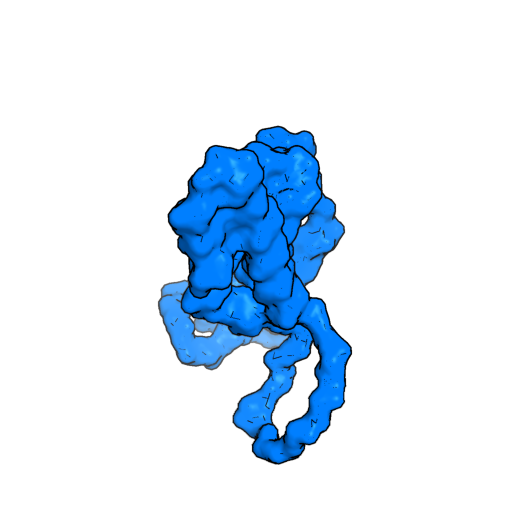27 N N . ALA A 1 201 ? -18.811 -5.687 20.160 1.00 92.94 201 ALA A N 1
ATOM 1428 C CA . ALA A 1 201 ? -17.444 -5.617 20.683 1.00 92.94 201 ALA A CA 1
ATOM 1429 C C . ALA A 1 201 ? -16.749 -6.993 20.705 1.00 92.94 201 ALA A C 1
ATOM 1431 O O . ALA A 1 201 ? -15.568 -7.078 20.372 1.00 92.94 201 ALA A O 1
ATOM 1432 N N . LEU A 1 202 ? -17.477 -8.064 21.046 1.00 92.81 202 LEU A N 1
ATOM 1433 C CA . LEU A 1 202 ? -16.937 -9.427 21.065 1.00 92.81 202 LEU A CA 1
ATOM 1434 C C . LEU A 1 202 ? -16.499 -9.906 19.678 1.00 92.81 202 LEU A C 1
ATOM 1436 O O . LEU A 1 202 ? -15.465 -10.560 19.580 1.00 92.81 202 LEU A O 1
ATOM 1440 N N . HIS A 1 203 ? -17.212 -9.525 18.614 1.00 91.25 203 HIS A N 1
ATOM 1441 C CA . HIS A 1 203 ? -16.831 -9.867 17.238 1.00 91.25 203 HIS A CA 1
ATOM 1442 C C . HIS A 1 203 ? -15.474 -9.289 16.808 1.00 91.25 203 HIS A C 1
ATOM 1444 O O . HIS A 1 203 ? -14.871 -9.809 15.879 1.00 91.25 203 HIS A O 1
ATOM 1450 N N . TYR A 1 204 ? -14.986 -8.230 1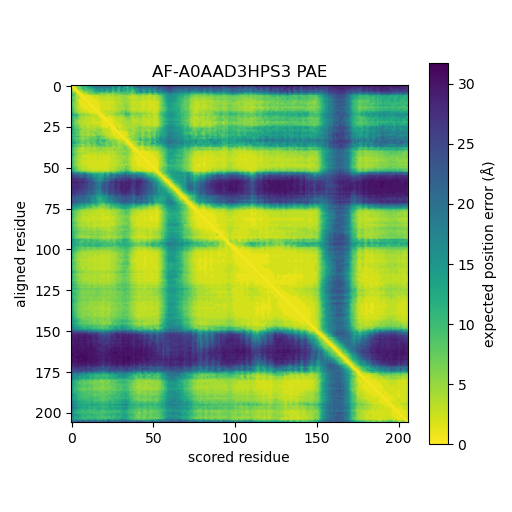7.461 1.00 90.69 204 TYR A N 1
ATOM 1451 C CA . TYR A 1 204 ? -13.656 -7.671 17.192 1.00 90.69 204 TYR A CA 1
ATOM 1452 C C . TYR A 1 204 ? -12.550 -8.274 18.067 1.00 90.69 204 TYR A C 1
ATOM 1454 O O . TYR A 1 204 ? -11.374 -8.020 17.813 1.00 90.69 204 TYR A O 1
ATOM 1462 N N . TYR A 1 205 ? -12.895 -9.004 19.129 1.00 87.44 205 TYR A N 1
ATOM 1463 C CA . TYR A 1 205 ? -11.921 -9.557 20.079 1.00 87.44 205 TYR A CA 1
ATOM 1464 C C . TYR A 1 205 ? -11.632 -11.041 19.857 1.00 87.44 205 TYR A C 1
ATOM 1466 O O . TYR A 1 205 ? -10.637 -11.538 20.386 1.00 87.44 205 TYR A O 1
ATOM 1474 N N . TRP A 1 206 ? -12.516 -11.728 19.137 1.00 73.12 206 TRP A N 1
ATOM 1475 C CA . TRP A 1 206 ? -12.440 -13.148 18.821 1.00 73.12 206 TRP A CA 1
ATOM 1476 C C . TRP A 1 206 ? -12.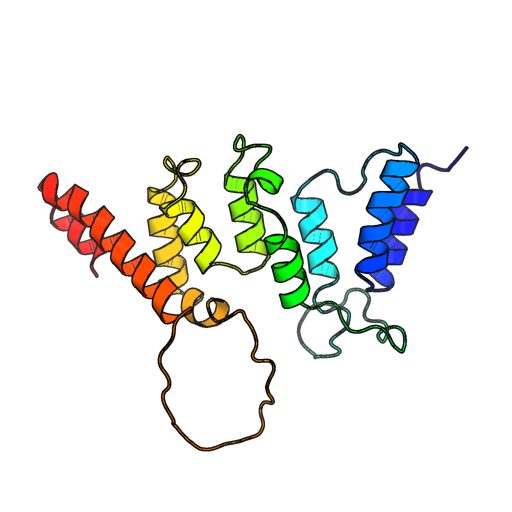008 -13.344 17.371 1.00 73.12 206 TRP A C 1
ATOM 1478 O O . TRP A 1 206 ? -11.093 -14.168 17.154 1.00 73.12 206 TRP A O 1
#